Protein AF-A0ABD5WEC2-F1 (afdb_monomer)

pLDDT: mean 74.06, std 13.6, range [42.69, 93.56]

Foldseek 3Di:
DDDDPVDDDDLADPLVPDCADPPDPDHSLVVRLVVLVVQLVNCVVVVVNVSNVSSVVSSVVSVVVVVVVVVCVVVVVVCLVVVVVPDDDDDLVVLVVVLVVLLVVQLVCCQADFFKFADDPPPDGHTQHCYVDRPPDDDDPVVSSVVSSVVSVCLLCVVCPVNIDTPDPVNVVSSVVSNVVSVVSVVVSVVNVVVVVVD

InterPro domains:
  IPR013099 Potassium channel domain [PF07885] (144-196)

Radius of gyration: 26.41 Å; Cα contacts (8 Å, |Δi|>4): 181; chains: 1; bounding box: 59×48×72 Å

Solvent-accessible surface area (backbone atoms only — not comparable to full-atom values): 11350 Å² total; per-residue (Å²): 138,89,82,59,94,83,64,81,75,75,96,68,59,78,34,74,80,42,91,68,51,87,98,50,102,52,53,23,46,54,52,31,30,52,52,26,48,53,52,19,55,54,28,49,75,69,70,36,57,72,62,18,48,54,28,50,52,51,27,52,51,37,50,52,50,44,62,62,71,65,67,48,64,66,57,54,52,50,50,52,54,48,47,68,74,67,59,87,80,92,57,72,66,56,52,57,49,51,50,52,51,51,39,50,53,48,16,51,47,33,36,52,66,17,36,33,30,43,87,50,100,66,98,47,83,50,52,54,33,48,37,99,58,72,67,90,81,79,97,52,76,65,60,52,54,53,50,30,42,50,52,29,50,35,33,31,69,61,64,62,87,68,70,65,41,60,65,39,75,66,32,45,53,50,47,53,54,42,27,54,52,27,52,54,52,50,53,49,47,51,53,53,52,58,63,58,72,77,108

Organism: NCBI:txid3034025

Secondary structure (DSSP, 8-state):
----TT----SS-GGGS-S--TT-SS-HHHHHHHHHHHHHHHHHHTT-HHHHHHHHHHHHHHHHHHHHHS--HHHHHHHHHHHHHH--S--HHHHHHHHHHHHHHHHHHHHHHPPEEE--TTT--EEE---SS----SS-HHHHHHHHHHHHHHHHTT---SSSEESSHHHHHHHHHHHHHHHHHHHHHHHHHHHHTT-

Mean predicted aligned error: 15.58 Å

Structure (mmCIF, N/CA/C/O backbone):
data_AF-A0ABD5WEC2-F1
#
_entry.id   AF-A0ABD5WEC2-F1
#
loop_
_atom_site.group_PDB
_atom_site.id
_atom_site.type_symbol
_atom_site.label_atom_id
_atom_site.label_alt_id
_atom_site.label_comp_id
_atom_site.label_asym_id
_atom_site.label_entity_id
_atom_site.label_seq_id
_atom_site.pdbx_PDB_ins_code
_atom_site.Cartn_x
_atom_site.Cartn_y
_atom_site.Cartn_z
_atom_site.occupancy
_atom_site.B_iso_or_equiv
_atom_site.auth_seq_id
_atom_site.auth_comp_id
_atom_site.auth_asym_id
_atom_site.auth_atom_id
_atom_site.pdbx_PDB_model_num
ATOM 1 N N . MET A 1 1 ? -26.100 10.789 37.364 1.00 57.75 1 MET A N 1
ATOM 2 C CA . MET A 1 1 ? -27.184 10.185 36.563 1.00 57.75 1 MET A CA 1
ATOM 3 C C . MET A 1 1 ? -27.057 8.670 36.675 1.00 57.75 1 MET A C 1
ATOM 5 O O . MET A 1 1 ? -25.963 8.167 36.442 1.00 57.75 1 MET A O 1
ATOM 9 N N . ARG A 1 2 ? -28.095 7.969 37.147 1.00 69.56 2 ARG A N 1
ATOM 10 C CA . ARG A 1 2 ? -28.155 6.494 37.166 1.00 69.56 2 ARG A CA 1
ATOM 11 C C . ARG A 1 2 ? -29.006 6.077 35.967 1.00 69.56 2 ARG A C 1
ATOM 13 O O . ARG A 1 2 ? -30.001 6.742 35.710 1.00 69.56 2 ARG A O 1
ATOM 20 N N . ILE A 1 3 ? -28.563 5.065 35.235 1.00 78.25 3 ILE A N 1
ATOM 21 C CA . ILE A 1 3 ? -29.248 4.504 34.067 1.00 78.25 3 ILE A CA 1
ATOM 22 C C . ILE A 1 3 ? -29.529 3.042 34.378 1.00 78.25 3 ILE A C 1
ATOM 24 O O . ILE A 1 3 ? -28.697 2.377 34.999 1.00 78.25 3 ILE A O 1
ATOM 28 N N . ASP A 1 4 ? -30.704 2.581 33.981 1.00 79.81 4 ASP A N 1
ATOM 29 C CA . ASP A 1 4 ? -31.173 1.208 34.128 1.00 79.81 4 ASP A CA 1
ATOM 30 C C . ASP A 1 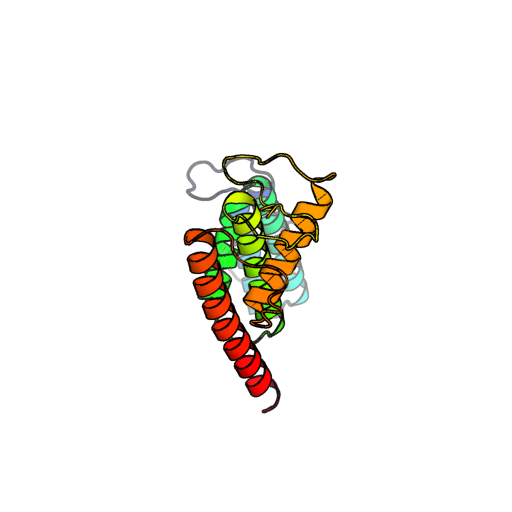4 ? -31.592 0.627 32.765 1.00 79.81 4 ASP A C 1
ATOM 32 O O . ASP A 1 4 ? -31.377 1.230 31.709 1.00 79.81 4 ASP A O 1
ATOM 36 N N . SER A 1 5 ? -32.171 -0.574 32.785 1.00 78.88 5 SER A N 1
ATOM 37 C CA . SER A 1 5 ? -32.739 -1.217 31.598 1.00 78.88 5 SER A CA 1
ATOM 38 C C . SER A 1 5 ? -33.947 -0.483 31.025 1.00 78.88 5 SER A C 1
ATOM 40 O O . SER A 1 5 ? -34.250 -0.668 29.852 1.00 78.88 5 SER A O 1
ATOM 42 N N . ASP A 1 6 ? -34.622 0.351 31.804 1.00 81.75 6 ASP A N 1
ATOM 43 C CA . ASP A 1 6 ? -35.866 1.012 31.407 1.00 81.75 6 ASP A CA 1
ATOM 44 C C . ASP A 1 6 ? -35.586 2.396 30.805 1.00 81.75 6 ASP A C 1
ATOM 46 O O . ASP A 1 6 ? -36.452 3.019 30.198 1.00 81.75 6 ASP A O 1
ATOM 50 N N . THR A 1 7 ? -34.340 2.865 30.912 1.00 82.44 7 THR A N 1
ATOM 51 C CA . THR A 1 7 ? -33.896 4.097 30.274 1.00 82.44 7 THR A CA 1
ATOM 52 C C . THR A 1 7 ? -33.772 3.883 28.768 1.00 82.44 7 THR A C 1
ATOM 54 O O . THR A 1 7 ? -32.890 3.154 28.299 1.00 82.44 7 THR A O 1
ATOM 57 N N . GLU A 1 8 ? -34.643 4.538 28.009 1.00 80.12 8 GLU A N 1
ATOM 58 C CA . GLU A 1 8 ? -34.619 4.543 26.550 1.00 80.12 8 GLU A CA 1
ATOM 59 C C . GLU A 1 8 ? -33.935 5.804 26.018 1.00 80.12 8 GLU A C 1
ATOM 61 O O . GLU A 1 8 ? -34.145 6.916 26.504 1.00 80.12 8 GLU A O 1
ATOM 66 N N . PHE A 1 9 ? -33.106 5.616 24.995 1.00 82.62 9 PHE A N 1
ATOM 67 C CA . PHE A 1 9 ? -32.527 6.699 24.209 1.00 82.62 9 PHE A CA 1
ATOM 68 C C . PHE A 1 9 ? -33.058 6.594 22.782 1.00 82.62 9 PHE A C 1
ATOM 70 O O . PHE A 1 9 ? -33.375 5.498 22.317 1.00 82.62 9 PHE A O 1
ATOM 77 N N . GLY A 1 10 ? -33.147 7.736 22.100 1.00 81.56 10 GLY A N 1
ATOM 78 C CA . GLY A 1 10 ? -33.599 7.802 20.713 1.00 81.56 10 GLY A CA 1
ATOM 79 C C . GLY A 1 10 ? -32.726 6.991 19.752 1.00 81.56 10 GLY A C 1
ATOM 80 O O . GLY A 1 10 ? -31.570 6.662 20.038 1.00 81.56 10 GLY A O 1
ATOM 81 N N . ASP A 1 11 ? -33.295 6.672 18.588 1.00 81.50 11 ASP A N 1
ATOM 82 C CA . ASP A 1 11 ? -32.633 5.835 17.588 1.00 81.50 11 ASP A CA 1
ATOM 83 C C . ASP A 1 11 ? -31.628 6.602 16.706 1.00 81.50 11 ASP A C 1
ATOM 85 O O . ASP A 1 11 ? -30.824 5.989 16.015 1.00 81.50 11 ASP A O 1
ATOM 89 N N . SER A 1 12 ? -31.567 7.923 16.785 1.00 84.44 12 SER A N 1
ATOM 90 C CA . SER A 1 12 ? -30.489 8.716 16.190 1.00 84.44 12 SER A CA 1
ATOM 91 C C . SER A 1 12 ? -30.005 9.760 17.184 1.00 84.44 12 SER A C 1
ATOM 93 O O . SER A 1 12 ? -30.732 10.175 18.095 1.00 84.44 12 SER A O 1
ATOM 95 N N . CYS A 1 13 ? -28.743 10.158 17.050 1.00 87.38 13 CYS A N 1
ATOM 96 C CA . CYS A 1 13 ? -28.243 11.319 17.769 1.00 87.38 13 CYS A CA 1
ATOM 97 C C . CYS A 1 13 ? -28.555 12.587 16.967 1.00 87.38 13 CYS A C 1
ATOM 99 O O . CYS A 1 13 ? -28.512 12.571 15.740 1.00 87.38 13 CYS A O 1
ATOM 101 N N . VAL A 1 14 ? -28.813 13.695 17.665 1.00 87.88 14 VAL A N 1
ATOM 102 C CA . VAL A 1 14 ? -29.177 14.987 17.051 1.00 87.88 14 VAL A CA 1
ATOM 103 C C . VAL A 1 14 ? -28.134 15.452 16.028 1.00 87.88 14 VAL A C 1
ATOM 105 O O . VAL A 1 14 ? -28.477 16.074 15.034 1.00 87.88 14 VAL A O 1
ATOM 108 N N . TYR A 1 15 ? -26.867 15.102 16.244 1.00 87.25 15 TYR A N 1
ATOM 109 C CA . TYR A 1 15 ? -25.755 15.497 15.385 1.00 87.25 15 TYR A CA 1
ATOM 110 C C . TYR A 1 15 ? -25.727 14.799 14.014 1.00 87.25 15 TYR A C 1
ATOM 112 O O . TYR A 1 15 ? -24.964 15.216 13.154 1.00 87.25 15 TYR A O 1
ATOM 120 N N . GLU A 1 16 ? -26.525 13.749 13.784 1.00 84.62 16 GLU A N 1
ATOM 121 C CA . GLU A 1 16 ? -26.583 13.073 12.474 1.00 84.62 16 GLU A CA 1
ATOM 122 C C . GLU A 1 16 ? -27.448 13.791 11.436 1.00 84.62 16 GLU A C 1
ATOM 124 O O . GLU A 1 16 ? -27.287 13.524 10.242 1.00 84.62 16 GLU A O 1
ATOM 129 N N . ASP A 1 17 ? -28.344 14.666 11.898 1.00 85.44 17 ASP A N 1
ATOM 130 C CA . ASP A 1 17 ? -29.293 15.416 11.069 1.00 85.44 17 ASP A CA 1
ATOM 131 C C . ASP A 1 17 ? -28.857 16.876 10.857 1.00 85.44 17 ASP A C 1
ATOM 133 O O . ASP A 1 17 ? -29.544 17.640 10.181 1.00 85.44 17 ASP A O 1
ATOM 137 N N . LEU A 1 18 ? -27.733 17.278 11.458 1.00 85.31 18 LEU A N 1
ATOM 138 C CA . LEU A 1 18 ? -27.188 18.626 11.339 1.00 85.31 18 LEU A CA 1
ATOM 139 C C . LEU A 1 18 ? -26.162 18.685 10.208 1.00 85.31 18 LEU A C 1
ATOM 141 O O . LEU A 1 18 ? -25.241 17.872 10.160 1.00 85.31 18 LEU A O 1
ATOM 145 N N . ASP A 1 19 ? -26.305 19.688 9.342 1.00 80.56 19 ASP A N 1
ATOM 146 C CA . ASP A 1 19 ? -25.334 19.975 8.282 1.00 80.56 19 ASP A CA 1
ATOM 147 C C . ASP A 1 19 ? -24.091 20.702 8.832 1.00 80.56 19 ASP A C 1
ATOM 149 O O . ASP A 1 19 ? -22.981 20.489 8.349 1.00 80.56 19 ASP A O 1
ATOM 153 N N . GLU A 1 20 ? -24.258 21.528 9.871 1.00 82.44 20 GLU A N 1
ATOM 154 C CA . GLU A 1 20 ? -23.187 22.302 10.510 1.00 82.44 20 GLU A CA 1
ATOM 155 C C . GLU A 1 20 ? -23.465 22.473 12.015 1.00 82.44 20 GLU A C 1
ATOM 157 O O . GLU A 1 20 ? -24.619 22.445 12.455 1.00 82.44 20 GLU A O 1
ATOM 162 N N . LEU A 1 21 ? -22.404 22.613 12.816 1.00 83.62 21 LEU A N 1
ATOM 163 C CA . LEU A 1 21 ? -22.497 22.912 14.245 1.00 83.62 21 LEU A CA 1
ATOM 164 C C . LEU A 1 21 ? -22.039 24.346 14.504 1.00 83.62 21 LEU A C 1
ATOM 166 O O . LEU A 1 21 ? -20.864 24.661 14.335 1.00 83.62 21 LEU A O 1
ATOM 170 N N . ASP A 1 22 ? -22.957 25.192 14.971 1.00 82.06 22 ASP A N 1
ATOM 171 C CA . ASP A 1 22 ? -22.609 26.524 15.465 1.00 82.06 22 ASP A CA 1
ATOM 172 C C . ASP A 1 22 ? -21.789 26.402 16.757 1.00 82.06 22 ASP A C 1
ATOM 174 O O . ASP A 1 22 ? -22.199 25.711 17.693 1.00 82.06 22 ASP A O 1
ATOM 178 N N . ASP A 1 23 ? -20.668 27.126 16.834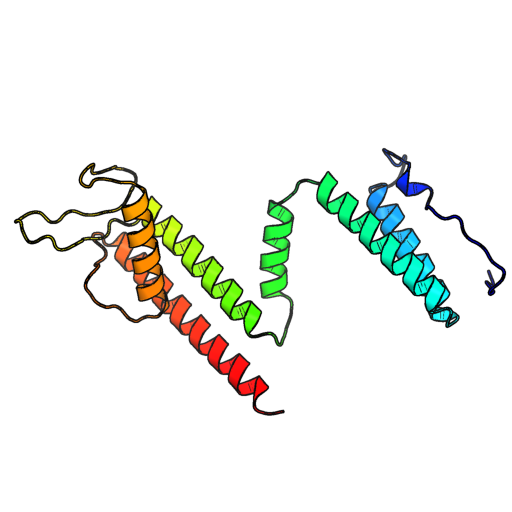 1.00 78.94 23 ASP A N 1
ATOM 179 C CA . ASP A 1 23 ? -19.835 27.285 18.041 1.00 78.94 23 ASP A CA 1
ATOM 180 C C . ASP A 1 23 ? -19.027 26.035 18.478 1.00 78.94 23 ASP A C 1
ATOM 182 O O . ASP A 1 23 ? -18.562 25.954 19.618 1.00 78.94 23 ASP A O 1
ATOM 186 N N . TRP A 1 24 ? -18.842 25.046 17.592 1.00 76.75 24 TRP A N 1
ATOM 187 C CA . TRP A 1 24 ? -18.058 23.829 17.863 1.00 76.75 24 TRP A CA 1
ATOM 188 C C . TRP A 1 24 ? -16.879 23.677 16.893 1.00 76.75 24 TRP A C 1
ATOM 190 O O . TRP A 1 24 ? -17.038 23.811 15.687 1.00 76.75 24 TRP A O 1
ATOM 200 N N . ASP A 1 25 ? -15.713 23.274 17.411 1.00 80.62 25 ASP A N 1
ATOM 201 C CA . ASP A 1 25 ? -14.524 22.940 16.601 1.00 80.62 25 ASP A CA 1
ATOM 202 C C . ASP A 1 25 ? -14.624 21.566 15.893 1.00 80.62 25 ASP A C 1
ATOM 204 O O . ASP A 1 25 ? -13.656 21.107 15.288 1.00 80.62 25 ASP A O 1
ATOM 208 N N . ALA A 1 26 ? -15.757 20.866 16.013 1.00 81.69 26 ALA A N 1
ATOM 209 C CA . ALA A 1 26 ? -15.951 19.503 15.521 1.00 81.69 26 ALA A CA 1
ATOM 210 C C . ALA A 1 26 ? -17.036 19.446 14.444 1.00 81.69 26 ALA A C 1
ATOM 212 O O . ALA A 1 26 ? -18.018 20.184 14.491 1.00 81.69 26 ALA A O 1
ATOM 213 N N . THR A 1 27 ? -16.899 18.507 13.512 1.00 85.62 27 THR A N 1
ATOM 214 C CA . THR A 1 27 ? -17.944 18.240 12.515 1.00 85.62 27 THR A CA 1
ATOM 215 C C . THR A 1 27 ? -19.172 17.572 13.160 1.00 85.62 27 THR A C 1
ATOM 217 O O . THR A 1 27 ? -19.026 16.844 14.154 1.00 85.62 27 THR A O 1
ATOM 220 N N . PRO A 1 28 ? -20.388 17.738 12.595 1.00 87.81 28 PRO A N 1
ATOM 221 C CA . PRO A 1 28 ? -21.580 17.016 13.055 1.00 87.81 28 PRO A CA 1
ATOM 222 C C . PRO A 1 28 ? -21.341 15.502 13.165 1.00 87.81 28 PRO A C 1
ATOM 224 O O . PRO A 1 28 ? -21.696 14.856 14.155 1.00 87.81 28 PRO A O 1
ATOM 227 N N . THR A 1 29 ? -20.622 14.938 12.195 1.00 85.81 29 THR A N 1
ATOM 228 C CA . THR A 1 29 ? -20.274 13.518 12.144 1.00 85.81 29 THR A CA 1
ATOM 229 C C . THR A 1 29 ? -19.308 13.102 13.261 1.00 85.81 29 THR A C 1
ATOM 231 O O . THR A 1 29 ? -19.477 12.032 13.852 1.00 85.81 29 THR A O 1
ATOM 234 N N . GLU A 1 30 ? -18.325 13.932 13.618 1.00 87.12 30 GLU A N 1
ATOM 235 C CA . GLU A 1 30 ? -17.438 13.684 14.765 1.00 87.12 30 GLU A CA 1
ATOM 236 C C . GLU A 1 30 ? -18.182 13.757 16.103 1.00 87.12 30 GLU A C 1
ATOM 238 O O . GLU A 1 30 ? -17.987 12.893 16.968 1.00 87.12 30 GLU A O 1
ATOM 243 N N . ALA A 1 31 ? -19.076 14.736 16.266 1.00 89.94 31 ALA A N 1
ATOM 244 C CA . ALA A 1 31 ? -19.923 14.860 17.451 1.00 89.94 31 ALA A CA 1
ATOM 245 C C . ALA A 1 31 ? -20.857 13.643 17.610 1.00 89.94 31 ALA A C 1
ATOM 247 O O . ALA A 1 31 ? -21.012 13.107 18.717 1.00 89.94 31 ALA A O 1
ATOM 248 N N . ALA A 1 32 ? -21.404 13.128 16.503 1.00 90.75 32 ALA A N 1
ATOM 249 C CA . ALA A 1 32 ? -22.174 11.886 16.482 1.00 90.75 32 ALA A CA 1
ATOM 250 C C . ALA A 1 32 ? -21.334 10.679 16.933 1.00 90.75 32 ALA A C 1
ATOM 252 O O . ALA A 1 32 ? -21.732 9.928 17.831 1.00 90.75 32 ALA A O 1
ATOM 253 N N . VAL A 1 33 ? -20.122 10.522 16.385 1.00 90.81 33 VAL A N 1
ATOM 254 C CA . VAL A 1 33 ? -19.190 9.445 16.767 1.00 90.81 33 VAL A CA 1
ATOM 255 C C . VAL A 1 33 ? -18.830 9.511 18.253 1.00 90.81 33 VAL A C 1
ATOM 257 O O . VAL A 1 33 ? -18.777 8.470 18.923 1.00 90.81 33 VAL A O 1
ATOM 260 N N . TRP A 1 34 ? -18.583 10.710 18.787 1.00 91.69 34 TRP A N 1
ATOM 261 C CA . TRP A 1 34 ? -18.303 10.910 20.209 1.00 91.69 34 TRP A CA 1
ATOM 262 C C . TRP A 1 34 ? -19.498 10.501 21.077 1.00 91.69 34 TRP A C 1
ATOM 264 O O . TRP A 1 34 ? -19.335 9.764 22.054 1.00 91.69 34 TRP A O 1
ATOM 274 N N . THR A 1 35 ? -20.706 10.891 20.672 1.00 92.12 35 THR A N 1
ATOM 275 C CA . THR A 1 35 ? -21.951 10.570 21.378 1.00 92.12 35 THR A CA 1
ATOM 276 C C . THR A 1 35 ? -22.197 9.064 21.426 1.00 92.12 35 THR A C 1
ATOM 278 O O . THR A 1 35 ? -22.412 8.505 22.504 1.00 92.12 35 THR A O 1
ATOM 281 N N . TYR A 1 36 ? -22.076 8.366 20.294 1.00 93.00 36 TYR A N 1
ATOM 282 C CA . TYR A 1 36 ? -22.251 6.913 20.252 1.00 93.00 36 TYR A CA 1
ATOM 283 C C . TYR A 1 36 ? -21.184 6.155 21.032 1.00 93.00 36 TYR A C 1
ATOM 285 O O . TYR A 1 36 ? -21.499 5.170 21.700 1.00 93.00 36 TYR A O 1
ATOM 293 N N . ARG A 1 37 ? -19.932 6.627 21.018 1.00 92.44 37 ARG A N 1
ATOM 294 C CA . ARG A 1 37 ? -18.877 6.078 21.880 1.00 92.44 37 ARG A CA 1
ATOM 295 C C . ARG A 1 37 ? -19.250 6.221 23.352 1.00 92.44 37 ARG A C 1
ATOM 297 O O . ARG A 1 37 ? -19.132 5.261 24.105 1.00 92.44 37 ARG A O 1
ATOM 304 N N . ARG A 1 38 ? -19.755 7.389 23.751 1.00 93.56 38 ARG A N 1
ATOM 305 C CA . ARG A 1 38 ? -20.146 7.636 25.138 1.00 93.56 38 ARG A CA 1
ATOM 306 C C . ARG A 1 38 ? -21.327 6.769 25.572 1.00 93.56 38 ARG A C 1
ATOM 308 O O . ARG A 1 38 ? -21.315 6.260 26.691 1.00 93.56 38 ARG A O 1
ATOM 315 N N . LEU A 1 39 ? -22.314 6.577 24.695 1.00 91.81 39 LEU A N 1
ATOM 316 C CA . LEU A 1 39 ? -23.442 5.674 24.931 1.00 91.81 39 LEU A CA 1
ATOM 317 C C . LEU A 1 39 ? -22.979 4.218 25.031 1.00 91.81 39 LEU A C 1
ATOM 319 O O . LEU A 1 39 ? -23.406 3.520 25.949 1.00 91.81 39 LEU A O 1
ATOM 323 N N . GLN A 1 40 ? -22.076 3.777 24.153 1.00 93.19 40 GLN A N 1
ATOM 324 C CA . GLN A 1 40 ? -21.469 2.446 24.212 1.00 93.19 40 GLN A CA 1
ATOM 325 C C . GLN A 1 40 ? -20.786 2.214 25.572 1.00 93.19 40 GLN A C 1
ATOM 327 O O . GLN A 1 40 ? -21.171 1.287 26.284 1.00 93.19 40 GLN A O 1
ATOM 332 N N . ASP A 1 41 ? -19.848 3.086 25.961 1.00 91.81 41 ASP A N 1
ATOM 333 C CA . ASP A 1 41 ? -19.083 2.968 27.214 1.00 91.81 41 ASP A CA 1
ATOM 334 C C . ASP A 1 41 ? -19.999 2.923 28.442 1.00 91.81 41 ASP A C 1
ATOM 336 O O . ASP A 1 41 ? -19.745 2.215 29.419 1.00 91.81 41 ASP A O 1
ATOM 340 N N . LEU A 1 42 ? -21.085 3.699 28.406 1.00 91.94 42 LEU A N 1
ATOM 341 C CA . LEU A 1 42 ? -22.043 3.749 29.497 1.00 91.94 42 LEU A CA 1
ATOM 342 C C . LEU A 1 42 ? -22.789 2.421 29.640 1.00 91.94 42 LEU A C 1
ATOM 344 O O . LEU A 1 42 ? -22.891 1.910 30.751 1.00 91.94 42 LEU A O 1
ATOM 348 N N . HIS A 1 43 ? -23.269 1.839 28.541 1.00 90.12 43 HIS A N 1
ATOM 349 C CA . HIS A 1 43 ? -23.964 0.549 28.568 1.00 90.12 43 HIS A CA 1
ATOM 350 C C . HIS A 1 43 ? -23.022 -0.604 28.926 1.00 90.12 43 HIS A C 1
ATOM 352 O O . HIS A 1 43 ? -23.410 -1.515 29.658 1.00 90.12 43 HIS A O 1
ATOM 358 N N . GLU A 1 44 ? -21.770 -0.536 28.480 1.00 90.19 44 GLU A N 1
ATOM 359 C CA . GLU A 1 44 ? -20.727 -1.502 28.820 1.00 90.19 44 GLU A CA 1
ATOM 360 C C . GLU A 1 44 ? -20.421 -1.490 30.326 1.00 90.19 44 GLU A C 1
ATOM 362 O O . GLU A 1 44 ? -20.366 -2.545 30.958 1.00 90.19 44 GLU A O 1
ATOM 367 N N . LYS A 1 45 ? -20.371 -0.301 30.944 1.00 91.38 45 LYS A N 1
ATOM 368 C CA . LYS A 1 45 ? -20.182 -0.139 32.395 1.00 91.38 45 LYS A CA 1
ATOM 369 C C . LYS A 1 45 ? -21.293 -0.776 33.244 1.00 91.38 45 LYS A C 1
ATOM 371 O O . LYS A 1 45 ? -21.036 -1.138 34.391 1.00 91.38 45 LYS A O 1
ATOM 376 N N . TYR A 1 46 ? -22.503 -0.915 32.704 1.00 88.69 46 TYR A N 1
ATOM 377 C CA . TYR A 1 46 ? -23.642 -1.555 33.377 1.00 88.69 46 TYR A CA 1
ATOM 378 C C . TYR A 1 46 ? -23.928 -2.977 32.867 1.00 88.69 46 TYR A C 1
ATOM 380 O O . TYR A 1 46 ? -24.993 -3.519 33.150 1.00 88.69 46 TYR A O 1
ATOM 388 N N . ALA A 1 47 ? -22.990 -3.592 32.136 1.00 87.50 47 ALA A N 1
ATOM 389 C CA . ALA A 1 47 ? -23.113 -4.944 31.581 1.00 87.50 47 ALA A CA 1
ATOM 390 C C . ALA A 1 47 ? -24.321 -5.148 30.635 1.00 87.50 47 ALA A C 1
ATOM 392 O O . ALA A 1 47 ? -24.816 -6.261 30.467 1.00 87.50 47 ALA A O 1
ATOM 393 N N . LEU A 1 48 ? -24.781 -4.084 29.968 1.00 88.50 48 LEU A N 1
ATOM 394 C CA . LEU A 1 48 ? -25.867 -4.124 28.983 1.00 88.50 48 LEU A CA 1
ATOM 395 C C . LEU A 1 48 ? -25.310 -4.383 27.571 1.00 88.50 48 LEU A C 1
ATOM 397 O O . LEU A 1 48 ? -25.344 -3.510 26.700 1.00 88.50 48 LEU A O 1
ATOM 401 N N . THR A 1 49 ? -24.783 -5.589 27.338 1.00 88.38 49 THR A N 1
ATOM 402 C CA . THR A 1 49 ? -24.008 -5.945 26.130 1.00 88.38 49 THR A CA 1
ATOM 403 C C . THR A 1 49 ? -24.764 -5.729 24.816 1.00 88.38 49 THR A C 1
ATOM 405 O O . THR A 1 49 ? -24.190 -5.227 23.852 1.00 88.38 49 THR A O 1
ATOM 408 N N . GLU A 1 50 ? -26.055 -6.062 24.766 1.00 88.88 50 GLU A N 1
ATOM 409 C CA . GLU A 1 50 ? -26.862 -5.937 23.544 1.00 88.88 50 GLU A CA 1
ATOM 410 C C . GLU A 1 50 ? -27.026 -4.467 23.119 1.00 88.88 50 GLU A C 1
ATOM 412 O O . GLU A 1 50 ? -26.833 -4.116 21.955 1.00 88.88 50 GLU A O 1
ATOM 417 N N . ARG A 1 51 ? -27.278 -3.577 24.088 1.00 87.94 51 ARG A N 1
ATOM 418 C CA . ARG A 1 51 ? -27.373 -2.131 23.841 1.00 87.94 51 ARG A CA 1
ATOM 419 C C . ARG A 1 51 ? -26.018 -1.519 23.505 1.00 87.94 51 ARG A C 1
ATOM 421 O O . ARG A 1 51 ? -25.933 -0.686 22.608 1.00 87.94 51 ARG A O 1
ATOM 428 N N . ALA A 1 52 ? -24.950 -1.960 24.171 1.00 88.94 52 ALA A N 1
ATOM 429 C CA . ALA A 1 52 ? -23.595 -1.541 23.822 1.00 88.94 52 ALA A CA 1
ATOM 430 C C . ALA A 1 52 ? -23.255 -1.911 22.365 1.00 88.94 52 ALA A C 1
ATOM 432 O O . ALA A 1 52 ? -22.697 -1.088 21.638 1.00 88.94 52 ALA A O 1
ATOM 433 N N . ARG A 1 53 ? -23.665 -3.102 21.900 1.00 91.56 53 ARG A N 1
ATOM 434 C CA . ARG A 1 53 ? -23.500 -3.520 20.499 1.00 91.56 53 ARG A CA 1
ATOM 435 C C . ARG A 1 53 ? -24.257 -2.610 19.532 1.00 91.56 53 ARG A C 1
ATOM 437 O O . ARG A 1 53 ? -23.681 -2.223 18.519 1.00 91.56 53 ARG A O 1
ATOM 444 N N . HIS A 1 54 ? -25.498 -2.234 19.844 1.00 91.38 54 HIS A N 1
ATOM 445 C CA . HIS A 1 54 ? -26.288 -1.307 19.017 1.00 91.38 54 HIS A CA 1
ATOM 446 C C . HIS A 1 54 ? -25.551 0.016 18.776 1.00 91.38 54 HIS A C 1
ATOM 448 O O . HIS A 1 54 ? -25.338 0.423 17.635 1.00 91.38 54 HIS A O 1
ATOM 454 N N . TYR A 1 55 ? -25.057 0.648 19.844 1.00 91.25 55 TYR A N 1
ATOM 455 C CA . TYR A 1 55 ? -24.303 1.901 19.722 1.00 91.25 55 TYR A CA 1
ATOM 456 C C . TYR A 1 55 ? -22.928 1.722 19.082 1.00 91.25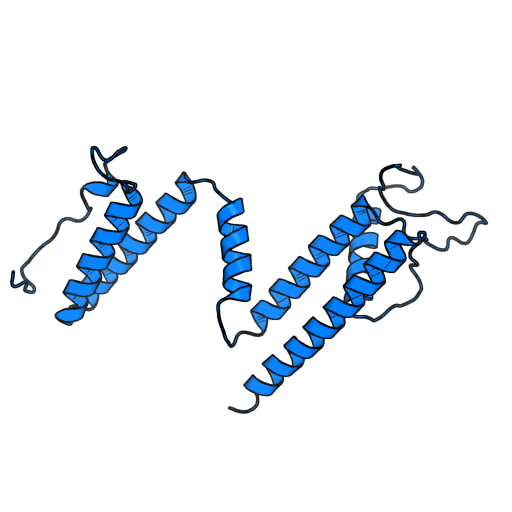 55 TYR A C 1
ATOM 458 O O . TYR A 1 55 ? -22.433 2.638 18.425 1.00 91.25 55 TYR A O 1
ATOM 466 N N . HIS A 1 56 ? -22.322 0.541 19.208 1.00 90.19 56 HIS A N 1
ATOM 467 C CA . HIS A 1 56 ? -21.107 0.218 18.469 1.00 90.19 56 HIS A CA 1
ATOM 468 C C . HIS A 1 56 ? -21.343 0.224 16.952 1.00 90.19 56 HIS A C 1
ATOM 470 O O . HIS A 1 56 ? -20.520 0.771 16.215 1.00 90.19 56 HIS A O 1
ATOM 476 N N . VAL A 1 57 ? -22.457 -0.355 16.489 1.00 91.56 57 VAL A N 1
ATOM 477 C CA . VAL A 1 57 ? -22.831 -0.366 15.065 1.00 91.56 57 VAL A CA 1
ATOM 478 C C . VAL A 1 57 ? -23.071 1.057 14.569 1.00 91.56 57 VAL A C 1
ATOM 480 O O . VAL A 1 57 ? -22.425 1.467 13.606 1.00 91.56 57 VAL A O 1
ATOM 483 N N . LYS A 1 58 ? -23.876 1.853 15.281 1.00 89.62 58 LYS A N 1
ATOM 484 C CA . LYS A 1 58 ? -24.136 3.252 14.901 1.00 89.62 58 LYS A CA 1
ATOM 485 C C . LYS A 1 58 ? -22.873 4.098 14.837 1.00 89.62 58 LYS A C 1
ATOM 487 O O . LYS A 1 58 ? -22.638 4.782 13.850 1.00 89.62 58 LYS A O 1
ATOM 492 N N . LYS A 1 59 ? -21.973 3.953 15.818 1.00 91.25 59 LYS A N 1
ATOM 493 C CA . LYS A 1 59 ? -20.654 4.603 15.784 1.00 91.25 59 LYS A CA 1
ATOM 494 C C . LYS A 1 59 ? -19.894 4.292 14.490 1.00 91.25 59 LYS A C 1
ATOM 496 O O . LYS A 1 59 ? -19.256 5.174 13.921 1.00 91.25 59 LYS A O 1
ATOM 501 N N . LYS A 1 60 ? -19.920 3.031 14.042 1.00 86.56 60 LYS A N 1
ATOM 502 C CA . LYS A 1 60 ? -19.251 2.601 12.804 1.00 86.56 60 LYS A CA 1
ATOM 503 C C . LYS A 1 60 ? -19.930 3.163 11.558 1.00 86.56 60 LYS A C 1
ATOM 505 O O . LYS A 1 60 ? -19.229 3.497 10.604 1.00 86.56 60 LYS A O 1
ATOM 510 N N . GLU A 1 61 ? -21.251 3.289 11.564 1.00 88.50 61 GLU A N 1
ATOM 511 C CA . GLU A 1 61 ? -22.013 3.889 10.468 1.00 88.50 61 GLU A CA 1
ATOM 512 C C . GLU A 1 61 ? -21.725 5.386 10.325 1.00 88.50 61 GLU A C 1
ATOM 514 O O . GLU A 1 61 ? -21.364 5.814 9.226 1.00 88.50 61 GLU A O 1
ATOM 519 N N . SER A 1 62 ? -21.755 6.161 11.417 1.00 83.94 62 SER A N 1
ATOM 520 C CA . SER A 1 62 ? -21.410 7.592 11.378 1.00 83.94 62 SER A CA 1
ATOM 521 C C . SER A 1 62 ? -19.956 7.796 10.931 1.00 83.94 62 SER A C 1
ATOM 523 O O . SER A 1 62 ? -19.675 8.641 10.084 1.00 83.94 62 SER A O 1
ATOM 525 N N . GLN A 1 63 ? -19.025 6.948 11.388 1.00 83.44 63 GLN A N 1
ATOM 526 C CA . GLN A 1 63 ? -17.626 7.001 10.947 1.00 83.44 63 GLN A CA 1
ATOM 527 C C . GLN A 1 63 ? -17.461 6.684 9.448 1.00 83.44 63 GLN A C 1
ATOM 529 O O . GLN A 1 63 ? -16.634 7.284 8.764 1.00 83.44 63 GLN A O 1
ATOM 534 N N . LYS A 1 64 ? -18.262 5.760 8.904 1.00 79.69 64 LYS A N 1
ATOM 535 C CA . LYS A 1 64 ? -18.262 5.454 7.466 1.00 79.69 64 LYS A CA 1
ATOM 536 C C . LYS A 1 64 ? -18.824 6.611 6.630 1.00 79.69 64 LYS A C 1
ATOM 538 O O . LYS A 1 64 ? -18.342 6.813 5.516 1.00 79.69 64 LYS A O 1
ATOM 543 N N . ARG A 1 65 ? -19.822 7.347 7.141 1.00 76.62 65 ARG A N 1
ATOM 544 C CA . ARG A 1 65 ? -20.368 8.555 6.491 1.00 76.62 65 ARG A CA 1
ATOM 545 C C . ARG A 1 65 ? -19.323 9.668 6.439 1.00 76.62 65 ARG A C 1
ATOM 547 O O . ARG A 1 65 ? -19.027 10.126 5.341 1.00 76.62 65 ARG A O 1
ATOM 554 N N . HIS A 1 66 ? -18.661 9.952 7.562 1.00 76.06 66 HIS A N 1
ATOM 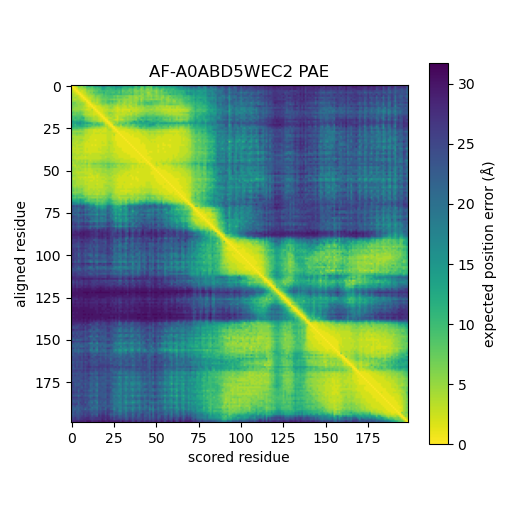555 C CA . HIS A 1 66 ? -17.571 10.932 7.636 1.00 76.06 66 HIS A CA 1
ATOM 556 C C . HIS A 1 66 ? -16.466 10.650 6.604 1.00 76.06 66 HIS A C 1
ATOM 558 O O . HIS A 1 66 ? -16.136 11.500 5.782 1.00 76.06 66 HIS A O 1
ATOM 564 N N . ASN A 1 67 ? -15.979 9.404 6.539 1.00 70.31 67 ASN A N 1
ATOM 565 C CA . ASN A 1 67 ? -14.954 9.012 5.563 1.00 70.31 67 ASN A CA 1
ATOM 566 C C . ASN A 1 67 ? -15.399 9.164 4.096 1.00 70.31 67 ASN A C 1
ATOM 568 O O . ASN A 1 67 ? -14.553 9.270 3.207 1.00 70.31 67 ASN A O 1
ATOM 572 N N . ARG A 1 68 ? -16.706 9.103 3.814 1.00 70.19 68 ARG A N 1
ATOM 573 C CA . ARG A 1 68 ? -17.250 9.282 2.461 1.00 70.19 68 ARG A CA 1
ATOM 574 C C . ARG A 1 68 ? -17.413 10.763 2.113 1.00 70.19 68 ARG A C 1
ATOM 576 O O . ARG A 1 68 ? -17.216 11.116 0.954 1.00 70.19 68 ARG A O 1
ATOM 583 N N . GLU A 1 69 ? -17.765 11.584 3.097 1.00 69.75 69 GLU A N 1
ATOM 584 C CA . GLU A 1 6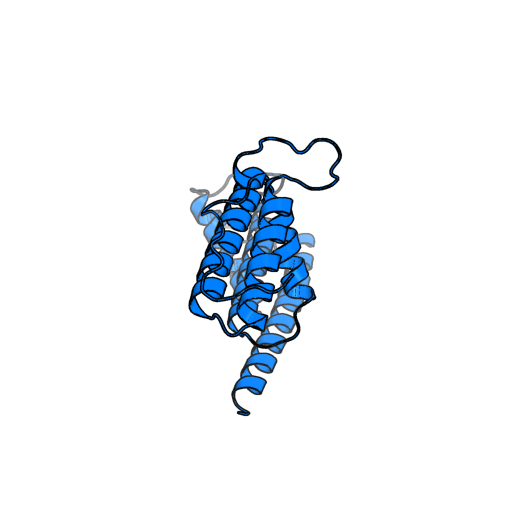9 ? -17.972 13.032 2.975 1.00 69.75 69 GLU A CA 1
ATOM 585 C C . GLU A 1 69 ? -16.649 13.790 2.842 1.00 69.75 69 GLU A C 1
ATOM 587 O O . GLU A 1 69 ? -16.541 14.672 1.996 1.00 69.75 69 GLU A O 1
ATOM 592 N N . GLU A 1 70 ? -15.605 13.391 3.575 1.00 67.06 70 GLU A N 1
ATOM 593 C CA . GLU A 1 70 ? -14.302 14.058 3.478 1.00 67.06 70 GLU A CA 1
ATOM 594 C C . GLU A 1 70 ? -13.573 13.804 2.150 1.00 67.06 70 GLU A C 1
ATOM 596 O O . GLU A 1 70 ? -12.647 14.538 1.811 1.00 67.06 70 GLU A O 1
ATOM 601 N N . GLY A 1 71 ? -13.946 12.768 1.383 1.00 58.25 71 GLY A N 1
ATOM 602 C CA . GLY A 1 71 ? -13.389 12.498 0.046 1.00 58.25 71 GLY A CA 1
ATOM 603 C C . GLY A 1 71 ? -11.858 12.349 -0.012 1.00 58.25 71 GLY A C 1
ATOM 604 O O . GLY A 1 71 ? -11.269 12.335 -1.095 1.00 58.25 71 GLY A O 1
ATOM 605 N N . ASN A 1 72 ? -11.189 12.242 1.137 1.00 58.62 72 ASN A N 1
ATOM 606 C CA . ASN A 1 72 ? -9.763 12.508 1.259 1.00 58.62 72 ASN A CA 1
ATOM 607 C C . ASN A 1 72 ? -8.950 11.208 1.177 1.00 58.62 72 ASN A C 1
ATOM 609 O O . ASN A 1 72 ? -8.340 10.745 2.142 1.00 58.62 72 ASN A O 1
ATOM 613 N N . TYR A 1 73 ? -8.935 10.599 -0.012 1.00 60.44 73 TYR A N 1
ATOM 614 C CA . TYR A 1 73 ? -8.162 9.381 -0.308 1.00 60.44 73 TYR A CA 1
ATOM 615 C C . TYR A 1 73 ? -6.679 9.497 0.093 1.00 60.44 73 TYR A C 1
ATOM 617 O O . TYR A 1 73 ? -6.060 8.509 0.490 1.00 60.44 73 TYR A O 1
ATOM 625 N N . LEU A 1 74 ? -6.121 10.711 0.034 1.00 50.22 74 LEU A N 1
ATOM 626 C CA . LEU A 1 74 ? -4.748 11.018 0.439 1.00 50.22 74 LEU A CA 1
ATOM 627 C C . LEU A 1 74 ? -4.516 10.823 1.941 1.00 50.22 74 LEU A C 1
ATOM 629 O O . LEU A 1 74 ? -3.496 10.257 2.327 1.00 50.22 74 LEU A O 1
ATOM 633 N N . GLN A 1 75 ? -5.464 11.222 2.790 1.00 58.12 75 GLN A N 1
ATOM 634 C CA . GLN A 1 75 ? -5.361 11.001 4.234 1.00 58.12 75 GLN A CA 1
ATOM 635 C C . GLN A 1 75 ? -5.486 9.518 4.582 1.00 58.12 75 GLN A C 1
ATOM 637 O O . GLN A 1 75 ? -4.717 9.023 5.400 1.00 58.12 75 GLN A O 1
ATOM 642 N N . TYR A 1 76 ? -6.357 8.767 3.901 1.00 55.75 76 TYR A N 1
ATOM 643 C CA . TYR A 1 76 ? -6.409 7.310 4.056 1.00 55.75 76 TYR A CA 1
ATOM 644 C C . TYR A 1 76 ? -5.079 6.643 3.676 1.00 55.75 76 TYR A C 1
ATOM 646 O O . TYR A 1 76 ? -4.601 5.769 4.397 1.00 55.75 76 TYR A O 1
ATOM 654 N N . ALA A 1 77 ? -4.439 7.088 2.589 1.00 56.12 77 ALA A N 1
ATOM 655 C CA . ALA A 1 77 ? -3.117 6.606 2.196 1.00 56.12 77 ALA A CA 1
ATOM 656 C C . ALA A 1 77 ? -2.047 6.940 3.252 1.00 56.12 77 ALA A C 1
ATOM 658 O O . ALA A 1 77 ? -1.260 6.072 3.620 1.00 56.12 77 ALA A O 1
ATOM 659 N N . ILE A 1 78 ? -2.054 8.157 3.803 1.00 58.09 78 ILE A N 1
ATOM 660 C CA . ILE A 1 78 ? -1.127 8.572 4.866 1.00 58.09 78 ILE A CA 1
ATOM 661 C C . ILE A 1 78 ? -1.385 7.798 6.164 1.00 58.09 78 ILE A C 1
ATOM 663 O O . ILE A 1 78 ? -0.431 7.369 6.804 1.00 58.09 78 ILE A O 1
ATOM 667 N N . HIS A 1 79 ? -2.637 7.539 6.544 1.00 56.47 79 HIS A N 1
ATOM 668 C CA . HIS A 1 79 ? -2.971 6.695 7.695 1.00 56.47 79 HIS A CA 1
ATOM 669 C C . HIS A 1 79 ? -2.628 5.223 7.466 1.00 56.47 79 HIS A C 1
ATOM 671 O O . HIS A 1 79 ? -2.219 4.548 8.407 1.00 56.47 79 HIS A O 1
ATOM 677 N N . ALA A 1 80 ? -2.725 4.720 6.235 1.00 58.06 80 ALA A N 1
ATOM 678 C CA . ALA A 1 80 ? -2.254 3.384 5.891 1.00 58.06 80 ALA A CA 1
ATOM 679 C C . ALA A 1 80 ? -0.726 3.287 6.036 1.00 58.06 80 ALA A C 1
ATOM 681 O O . ALA A 1 80 ? -0.225 2.343 6.647 1.00 58.06 80 ALA A O 1
ATOM 682 N N . VAL A 1 81 ? 0.007 4.294 5.554 1.00 53.62 81 VAL A N 1
ATOM 683 C CA . VAL A 1 81 ? 1.470 4.400 5.679 1.00 53.62 81 VAL A CA 1
ATOM 684 C C . VAL A 1 81 ? 1.900 4.582 7.141 1.00 53.62 81 VAL A C 1
ATOM 686 O O . VAL A 1 81 ? 2.768 3.856 7.625 1.00 53.62 81 VAL A O 1
ATOM 689 N N . ASN A 1 82 ? 1.252 5.475 7.889 1.00 54.34 82 ASN A N 1
ATOM 690 C CA . ASN A 1 82 ? 1.531 5.707 9.308 1.00 54.34 82 ASN A CA 1
ATOM 691 C C . ASN A 1 82 ? 1.113 4.520 10.176 1.00 54.34 82 ASN A C 1
ATOM 693 O O . ASN A 1 82 ? 1.813 4.182 11.122 1.00 54.34 82 ASN A O 1
ATOM 697 N N . GLY A 1 83 ? 0.028 3.827 9.835 1.00 56.56 83 GLY A N 1
ATOM 698 C CA . GLY A 1 83 ? -0.361 2.584 10.489 1.00 56.56 83 GLY A CA 1
ATOM 699 C C . GLY A 1 83 ? 0.668 1.479 10.261 1.00 56.56 83 GLY A C 1
ATOM 700 O O . GLY A 1 83 ? 0.894 0.672 11.161 1.00 56.56 83 GLY A O 1
ATOM 701 N N . VAL A 1 84 ? 1.291 1.421 9.074 1.00 53.56 84 VAL A N 1
ATOM 702 C CA . VAL A 1 84 ? 2.393 0.484 8.770 1.00 53.56 84 VAL A CA 1
ATOM 703 C C . VAL A 1 84 ? 3.628 0.803 9.614 1.00 53.56 84 VAL A C 1
ATOM 705 O O . VAL A 1 84 ? 4.312 -0.122 10.041 1.00 53.56 84 VAL A O 1
ATOM 708 N N . ALA A 1 85 ? 3.878 2.080 9.905 1.00 48.47 85 ALA A N 1
ATOM 709 C CA . ALA A 1 85 ? 4.990 2.515 10.746 1.00 48.47 85 ALA A CA 1
ATOM 710 C C . ALA A 1 85 ? 4.715 2.407 12.263 1.00 48.47 85 ALA A C 1
ATOM 712 O O . ALA A 1 85 ? 5.647 2.214 13.039 1.00 48.47 85 ALA A O 1
ATOM 713 N N . SER A 1 86 ? 3.456 2.541 12.696 1.00 44.41 86 SER A N 1
ATOM 714 C CA . SER A 1 86 ? 3.097 2.756 14.106 1.00 44.41 86 SER A CA 1
ATOM 715 C C . SER A 1 86 ? 2.615 1.511 14.855 1.00 44.41 86 SER A C 1
ATOM 717 O O . SER A 1 86 ? 2.711 1.493 16.082 1.00 44.41 86 SER A O 1
ATOM 719 N N . GLU A 1 87 ? 2.091 0.477 14.193 1.00 43.31 87 GLU A N 1
ATOM 720 C CA . GLU A 1 87 ? 1.589 -0.708 14.903 1.00 43.31 87 GLU A CA 1
ATOM 721 C C . GLU A 1 87 ? 2.609 -1.844 14.902 1.00 43.31 87 GLU A C 1
ATOM 723 O O . GLU A 1 87 ? 2.816 -2.557 13.918 1.00 43.31 87 GLU A O 1
ATOM 728 N N . HIS A 1 88 ? 3.233 -2.009 16.066 1.00 48.59 88 HIS A N 1
ATOM 729 C CA . HIS A 1 88 ? 3.969 -3.203 16.435 1.00 48.59 88 HIS A CA 1
ATOM 730 C C . HIS A 1 88 ? 3.061 -4.443 16.335 1.00 48.59 88 HIS A C 1
ATOM 732 O O . HIS A 1 88 ? 2.149 -4.603 17.138 1.00 48.59 88 HIS A O 1
ATOM 738 N N . GLY A 1 89 ? 3.400 -5.360 15.423 1.00 50.16 89 GLY A N 1
ATOM 739 C CA . GLY A 1 89 ? 3.207 -6.798 15.633 1.00 50.16 89 GLY A CA 1
ATOM 740 C C . GLY A 1 89 ? 2.101 -7.505 14.835 1.00 50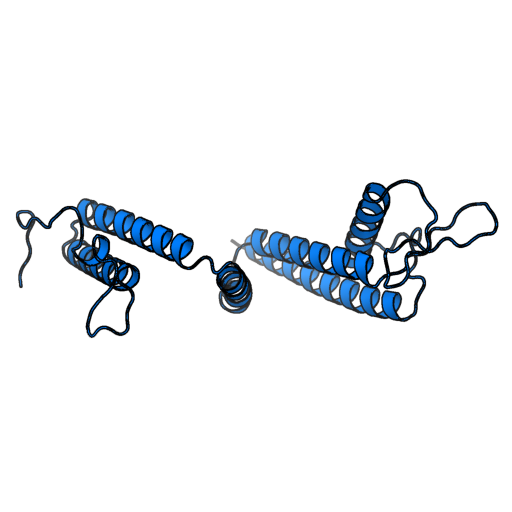.16 89 GLY A C 1
ATOM 741 O O . GLY A 1 89 ? 0.919 -7.256 15.009 1.00 50.16 89 GLY A O 1
ATOM 742 N N . GLU A 1 90 ? 2.531 -8.519 14.071 1.00 56.91 90 GLU A N 1
ATOM 743 C CA . GLU A 1 90 ? 1.863 -9.836 13.972 1.00 56.91 90 GLU A CA 1
ATOM 744 C C . GLU A 1 90 ? 0.831 -10.123 12.863 1.00 56.91 90 GLU A C 1
ATOM 746 O O . GLU A 1 90 ? -0.047 -10.964 13.045 1.00 56.91 90 GLU A O 1
ATOM 751 N N . SER A 1 91 ? 0.987 -9.599 11.638 1.00 57.59 91 SER A N 1
ATOM 752 C CA . SER A 1 91 ? 0.374 -10.294 10.484 1.00 57.59 91 SER A CA 1
ATOM 753 C C . SER A 1 91 ? 1.290 -10.405 9.250 1.00 57.59 91 SER A C 1
ATOM 755 O O . SER A 1 91 ? 1.666 -9.390 8.662 1.00 57.59 91 SER A O 1
ATOM 757 N N . PRO A 1 92 ? 1.636 -11.634 8.796 1.00 63.97 92 PRO A N 1
ATOM 758 C CA . PRO A 1 92 ? 2.475 -11.846 7.608 1.00 63.97 92 PRO A CA 1
ATOM 759 C C . PRO A 1 92 ? 1.826 -11.313 6.321 1.00 63.97 92 PRO A C 1
ATOM 761 O O . PRO A 1 92 ? 2.523 -10.896 5.399 1.00 63.97 92 PRO A O 1
ATOM 764 N N . TRP A 1 93 ? 0.493 -11.237 6.279 1.00 63.16 93 TRP A N 1
ATOM 765 C CA . TRP A 1 93 ? -0.257 -10.661 5.160 1.00 63.16 93 TRP A CA 1
ATOM 766 C C . TRP A 1 93 ? 0.032 -9.175 4.930 1.00 63.16 93 TRP A C 1
ATOM 768 O O . TR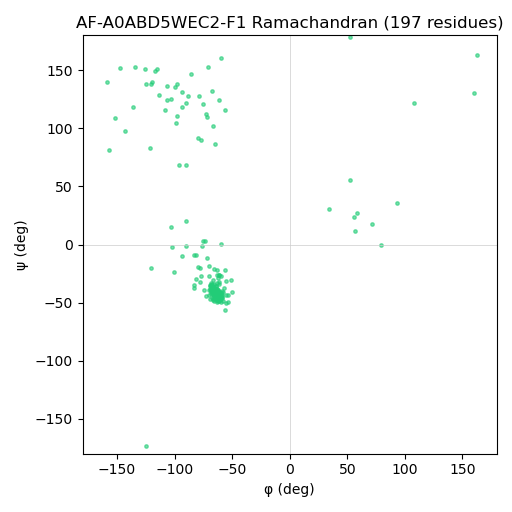P A 1 93 ? -0.002 -8.721 3.787 1.00 63.16 93 TRP A O 1
ATOM 778 N N . ARG A 1 94 ? 0.389 -8.422 5.978 1.00 68.69 94 ARG A N 1
ATOM 779 C CA . ARG A 1 94 ? 0.772 -7.013 5.834 1.00 68.69 94 ARG A CA 1
ATOM 780 C C . ARG A 1 94 ? 2.087 -6.860 5.072 1.00 68.69 94 ARG A C 1
ATOM 782 O O . ARG A 1 94 ? 2.214 -5.938 4.277 1.00 68.69 94 ARG A O 1
ATOM 789 N N . VAL A 1 95 ? 3.028 -7.790 5.257 1.00 70.00 95 VAL A N 1
ATOM 790 C CA . VAL A 1 95 ? 4.319 -7.797 4.543 1.00 70.00 95 VAL A CA 1
ATOM 791 C C . VAL A 1 95 ? 4.114 -8.050 3.056 1.00 70.00 95 VAL A C 1
ATOM 793 O O . VAL A 1 95 ? 4.692 -7.346 2.236 1.00 70.00 95 VAL A O 1
ATOM 796 N N . VAL A 1 96 ? 3.231 -8.992 2.715 1.00 72.25 96 VAL A N 1
ATOM 797 C CA . VAL A 1 96 ? 2.834 -9.264 1.324 1.00 72.25 96 VAL A CA 1
ATOM 798 C C . VAL A 1 96 ? 2.126 -8.052 0.702 1.00 72.25 96 VAL A C 1
ATOM 800 O O . VAL A 1 96 ? 2.348 -7.721 -0.461 1.00 72.25 96 VAL A O 1
ATOM 803 N N . GLY A 1 97 ? 1.303 -7.344 1.482 1.00 75.50 97 GLY A N 1
ATOM 804 C CA . GLY A 1 97 ? 0.689 -6.088 1.049 1.00 75.50 97 GLY A CA 1
ATOM 805 C C . GLY A 1 97 ? 1.727 -4.999 0.754 1.00 75.50 97 GLY A C 1
ATOM 806 O O . GLY A 1 97 ? 1.692 -4.392 -0.314 1.00 75.50 97 GLY A O 1
ATOM 807 N N . VAL A 1 98 ? 2.687 -4.790 1.661 1.00 71.19 98 VAL A N 1
ATOM 808 C CA . VAL A 1 98 ? 3.763 -3.799 1.491 1.00 71.19 98 VAL A CA 1
ATOM 809 C C . VAL A 1 98 ? 4.659 -4.151 0.306 1.00 71.19 98 VAL A C 1
ATOM 811 O O . VAL A 1 98 ? 4.950 -3.266 -0.492 1.00 71.19 98 VAL A O 1
ATOM 814 N N . SER A 1 99 ? 5.050 -5.417 0.131 1.00 72.44 99 SER A N 1
ATOM 815 C CA . SER A 1 99 ? 5.852 -5.824 -1.029 1.00 72.44 99 SER A CA 1
ATOM 816 C C . SER A 1 99 ? 5.109 -5.581 -2.341 1.00 72.44 99 SER A C 1
ATOM 818 O O . SER A 1 99 ? 5.694 -5.035 -3.268 1.00 72.44 99 SER A O 1
ATOM 820 N N . THR A 1 100 ? 3.809 -5.881 -2.403 1.00 75.75 100 THR A N 1
ATOM 821 C CA . THR A 1 100 ? 2.983 -5.621 -3.594 1.00 75.75 100 THR A CA 1
ATOM 822 C C . THR A 1 100 ? 2.918 -4.127 -3.924 1.00 75.75 100 THR A C 1
ATOM 824 O O . THR A 1 100 ? 3.066 -3.747 -5.083 1.00 75.75 100 THR A O 1
ATOM 827 N N . VAL A 1 101 ? 2.745 -3.264 -2.917 1.00 79.25 101 VAL A N 1
ATOM 828 C CA . VAL A 1 101 ? 2.730 -1.803 -3.105 1.00 79.25 101 VAL A CA 1
ATOM 829 C C . VAL A 1 101 ? 4.100 -1.286 -3.544 1.00 79.25 101 VAL A C 1
ATOM 831 O O . VAL A 1 101 ? 4.175 -0.470 -4.458 1.00 79.25 101 VAL A O 1
ATOM 834 N N . VAL A 1 102 ? 5.184 -1.780 -2.941 1.00 79.06 102 VAL A N 1
ATOM 835 C CA . VAL A 1 102 ? 6.556 -1.411 -3.317 1.00 79.06 102 VAL A CA 1
ATOM 836 C C . VAL A 1 102 ? 6.853 -1.813 -4.763 1.00 79.06 102 VAL A C 1
ATOM 838 O O . VAL A 1 102 ? 7.352 -0.981 -5.516 1.00 79.06 102 VAL A O 1
ATOM 841 N N . ILE A 1 103 ? 6.483 -3.032 -5.175 1.00 81.38 103 ILE A N 1
ATOM 842 C CA . ILE A 1 103 ? 6.608 -3.508 -6.563 1.00 81.38 103 ILE A CA 1
ATOM 843 C C . ILE A 1 103 ? 5.778 -2.631 -7.508 1.00 81.38 103 ILE A C 1
ATOM 845 O O . ILE A 1 103 ? 6.254 -2.238 -8.566 1.00 81.38 103 ILE A O 1
ATOM 849 N N . ALA A 1 104 ? 4.546 -2.268 -7.138 1.00 78.56 104 ALA A N 1
ATOM 850 C CA . ALA A 1 104 ? 3.707 -1.410 -7.973 1.00 78.56 104 ALA A CA 1
ATOM 851 C C . ALA A 1 104 ? 4.310 -0.003 -8.153 1.00 78.56 104 ALA A C 1
ATOM 853 O O . ALA A 1 104 ? 4.355 0.506 -9.274 1.00 78.56 104 ALA A O 1
ATOM 854 N N . ILE A 1 105 ? 4.817 0.608 -7.075 1.00 82.00 105 ILE A N 1
ATOM 855 C CA . ILE A 1 105 ? 5.484 1.919 -7.118 1.00 82.00 105 ILE A CA 1
ATOM 856 C C . ILE A 1 105 ? 6.739 1.846 -7.988 1.00 82.00 105 ILE A C 1
ATOM 858 O O . ILE A 1 105 ? 6.910 2.685 -8.872 1.00 82.00 105 ILE A O 1
ATOM 862 N N . TRP A 1 106 ? 7.588 0.835 -7.784 1.00 79.00 106 TRP A N 1
ATOM 863 C CA . TRP A 1 106 ? 8.801 0.649 -8.578 1.00 79.00 106 TRP A CA 1
ATOM 864 C C . TRP A 1 106 ? 8.497 0.357 -10.043 1.00 79.00 106 TRP A C 1
ATOM 866 O O . TRP A 1 106 ? 9.118 0.960 -10.910 1.00 79.00 106 TRP A O 1
ATOM 876 N N . SER A 1 107 ? 7.488 -0.461 -10.340 1.00 73.12 107 SER A N 1
ATOM 877 C CA . SER A 1 107 ? 7.019 -0.709 -11.705 1.00 73.12 107 SER A CA 1
ATOM 878 C C . SER A 1 107 ? 6.567 0.575 -12.401 1.00 73.12 107 SER A C 1
ATOM 880 O O . SER A 1 107 ? 6.937 0.802 -13.551 1.00 73.12 107 SER A O 1
ATOM 882 N N . VAL A 1 108 ? 5.787 1.433 -11.733 1.00 74.75 108 VAL A N 1
ATOM 883 C CA . VAL A 1 108 ? 5.390 2.740 -12.292 1.00 74.75 108 VAL A CA 1
ATOM 884 C C . VAL A 1 108 ? 6.616 3.630 -12.490 1.00 74.75 108 VAL A C 1
ATOM 886 O O . VAL A 1 108 ? 6.730 4.313 -13.505 1.00 74.75 108 VAL A O 1
ATOM 889 N N . LEU A 1 109 ? 7.566 3.594 -11.559 1.00 73.81 109 LEU A N 1
ATOM 890 C CA . LEU A 1 109 ? 8.794 4.376 -11.632 1.00 73.81 109 LEU A CA 1
ATOM 891 C C . LEU A 1 109 ? 9.705 3.891 -12.774 1.00 73.81 109 LEU A C 1
ATOM 893 O O . LEU A 1 109 ? 10.250 4.717 -13.497 1.00 73.81 109 LEU A O 1
ATOM 897 N N . TYR A 1 110 ? 9.804 2.589 -13.042 1.00 71.00 110 TYR A N 1
ATOM 898 C CA . TYR A 1 110 ? 10.471 2.085 -14.246 1.00 71.00 110 TYR A CA 1
ATOM 899 C C . TYR A 1 110 ? 9.715 2.428 -15.516 1.00 71.00 110 TYR A C 1
ATOM 901 O O . TYR A 1 110 ? 10.344 2.771 -16.507 1.00 71.00 110 TYR A O 1
ATOM 909 N N . LEU A 1 111 ? 8.387 2.396 -15.496 1.00 66.62 111 LEU A N 1
ATOM 910 C CA . LEU A 1 111 ? 7.600 2.785 -16.658 1.00 66.62 111 LEU A CA 1
ATOM 911 C C . LEU A 1 111 ? 7.810 4.269 -17.004 1.00 66.62 111 LEU A C 1
ATOM 913 O O . LEU A 1 111 ? 7.948 4.610 -18.175 1.00 66.62 111 LEU A O 1
ATOM 917 N N . LEU A 1 112 ? 7.909 5.141 -15.995 1.00 65.25 112 LEU A N 1
ATOM 918 C CA . LEU A 1 112 ? 8.110 6.583 -16.168 1.00 65.25 112 LEU A CA 1
ATOM 919 C C . LEU A 1 112 ? 9.583 6.991 -16.387 1.00 65.25 112 LEU A C 1
ATOM 921 O O . LEU A 1 112 ? 9.851 7.908 -17.162 1.00 65.25 112 LEU A O 1
ATOM 925 N N . LEU A 1 113 ? 10.545 6.349 -15.712 1.00 64.00 113 LEU A N 1
ATOM 926 C CA . LEU A 1 113 ? 11.959 6.771 -15.662 1.00 64.00 113 LEU A CA 1
ATOM 927 C C . LEU A 1 113 ? 12.947 5.713 -16.189 1.00 64.00 113 LEU A C 1
ATOM 929 O O . LEU A 1 113 ? 14.089 6.044 -16.522 1.00 64.00 113 LEU A O 1
ATOM 933 N N . GLY A 1 114 ? 12.549 4.445 -16.250 1.00 59.94 114 GLY A N 1
ATOM 934 C CA . GLY A 1 114 ? 13.399 3.323 -16.635 1.00 59.94 114 GLY A CA 1
ATOM 935 C C . GLY A 1 114 ? 13.366 3.067 -18.137 1.00 59.94 114 GLY A C 1
ATOM 936 O O . GLY A 1 114 ? 12.327 2.769 -18.708 1.00 59.94 114 GLY A O 1
ATOM 937 N N . LYS A 1 115 ? 14.531 3.124 -18.784 1.00 64.50 115 LYS A N 1
ATOM 938 C CA . LYS A 1 115 ? 14.731 2.479 -20.086 1.00 64.50 115 LYS A CA 1
ATOM 939 C C . LYS A 1 115 ? 15.304 1.090 -19.822 1.00 64.50 115 LYS A C 1
ATOM 941 O O . LYS A 1 115 ? 16.384 0.987 -19.242 1.00 64.50 115 LYS A O 1
ATOM 946 N N . ILE A 1 116 ? 14.593 0.041 -20.212 1.00 65.06 116 ILE A N 1
ATOM 947 C CA . ILE A 1 116 ? 14.989 -1.363 -20.062 1.00 65.06 116 ILE A CA 1
ATOM 948 C C . ILE A 1 116 ? 15.453 -1.859 -21.431 1.00 65.06 116 ILE A C 1
ATOM 950 O O . ILE A 1 116 ? 14.730 -1.728 -22.411 1.00 65.06 116 ILE A O 1
ATOM 954 N N . ARG A 1 117 ? 16.667 -2.401 -21.535 1.00 62.78 117 ARG A N 1
ATOM 955 C CA . ARG A 1 117 ? 17.150 -3.019 -22.777 1.00 62.78 117 ARG A CA 1
ATOM 956 C C . ARG A 1 117 ? 16.548 -4.406 -22.899 1.00 62.78 117 ARG A C 1
ATOM 958 O O . ARG A 1 117 ? 16.703 -5.209 -21.978 1.00 62.78 117 ARG A O 1
ATOM 965 N N . VAL A 1 118 ? 15.938 -4.676 -24.048 1.00 63.28 118 VAL A N 1
ATOM 966 C CA . VAL A 1 118 ? 15.562 -6.028 -24.459 1.00 63.28 118 VAL A CA 1
ATOM 967 C C . VAL A 1 118 ? 16.524 -6.458 -25.567 1.00 63.28 118 VAL A C 1
ATOM 969 O O . VAL A 1 118 ? 16.686 -5.725 -26.545 1.00 63.28 118 VAL A O 1
ATOM 972 N N . PRO A 1 119 ? 17.228 -7.590 -25.425 1.00 54.97 119 PRO A N 1
ATOM 973 C CA . PRO A 1 119 ? 18.050 -8.116 -26.503 1.00 54.97 119 PRO A CA 1
ATOM 974 C C . PRO A 1 119 ? 17.142 -8.685 -27.604 1.00 54.97 119 PRO A C 1
ATOM 976 O O . PRO A 1 119 ? 16.500 -9.715 -27.416 1.00 54.97 119 PRO A O 1
ATOM 979 N N . THR A 1 120 ? 17.094 -8.012 -28.754 1.00 54.91 120 THR A N 1
ATOM 980 C CA . THR A 1 120 ? 16.419 -8.495 -29.970 1.00 54.91 120 THR A CA 1
ATOM 981 C C . THR A 1 120 ? 17.481 -8.935 -30.984 1.00 54.91 120 THR A C 1
ATOM 983 O O . THR A 1 120 ? 18.463 -8.224 -31.191 1.00 54.91 120 THR A O 1
ATOM 986 N N . ASP A 1 121 ? 17.285 -10.081 -31.646 1.00 50.69 121 ASP A N 1
ATOM 987 C CA . ASP A 1 121 ? 18.244 -10.749 -32.558 1.00 50.69 121 ASP A CA 1
ATOM 988 C C . ASP A 1 121 ? 18.695 -9.930 -33.794 1.00 50.69 121 ASP A C 1
ATOM 990 O O . ASP A 1 121 ? 19.488 -10.400 -34.606 1.00 50.69 121 ASP A O 1
ATOM 994 N N . THR A 1 122 ? 18.222 -8.694 -33.976 1.00 51.25 122 THR A N 1
ATOM 995 C CA . THR A 1 122 ? 18.496 -7.874 -35.168 1.00 51.25 122 THR A CA 1
ATOM 996 C C . THR A 1 122 ? 19.166 -6.558 -34.787 1.00 51.25 122 THR A C 1
ATOM 998 O O . THR A 1 122 ? 18.479 -5.559 -34.658 1.00 51.25 122 THR A O 1
ATOM 1001 N N . SER A 1 123 ? 20.491 -6.559 -34.591 1.00 51.19 123 SER A N 1
ATOM 1002 C CA . SER A 1 123 ? 21.422 -5.398 -34.610 1.00 51.19 123 SER A CA 1
ATOM 1003 C C . SER A 1 123 ? 20.920 -4.028 -34.100 1.00 51.19 123 SER A C 1
ATOM 1005 O O . SER A 1 123 ? 21.388 -2.985 -34.556 1.00 51.19 123 SER A O 1
ATOM 1007 N N . GLY A 1 124 ? 20.000 -4.015 -33.143 1.00 49.91 124 GLY A N 1
ATOM 1008 C CA . GLY A 1 124 ? 19.309 -2.838 -32.646 1.00 49.91 124 GLY A CA 1
ATOM 1009 C C . GLY A 1 124 ? 18.936 -3.102 -31.200 1.00 49.91 124 GLY A C 1
ATOM 1010 O O . GLY A 1 124 ? 18.116 -3.963 -30.897 1.00 49.91 124 GLY A O 1
ATOM 1011 N N . THR A 1 125 ? 19.613 -2.413 -30.288 1.00 51.66 125 THR A N 1
ATOM 1012 C CA . THR A 1 125 ? 19.274 -2.432 -28.867 1.00 51.66 125 THR A CA 1
ATOM 1013 C C . THR A 1 125 ? 18.056 -1.546 -28.652 1.00 51.66 125 THR A C 1
ATOM 1015 O O . THR A 1 125 ? 18.209 -0.347 -28.404 1.00 51.66 125 THR A O 1
ATOM 1018 N N . ASP A 1 126 ? 16.864 -2.125 -28.749 1.00 55.75 126 ASP A N 1
ATOM 1019 C CA . ASP A 1 126 ? 15.641 -1.410 -28.410 1.00 55.75 126 ASP A CA 1
ATOM 1020 C C . ASP A 1 126 ? 15.530 -1.304 -26.886 1.00 55.75 126 ASP A C 1
ATOM 1022 O O . ASP A 1 126 ? 15.578 -2.284 -26.135 1.00 55.75 126 ASP A O 1
ATOM 1026 N N . ALA A 1 127 ? 15.469 -0.060 -26.416 1.00 56.41 127 ALA A N 1
ATOM 1027 C CA . ALA A 1 127 ? 15.257 0.255 -25.018 1.00 56.41 127 ALA A CA 1
ATOM 1028 C C . ALA A 1 127 ? 13.770 0.560 -24.814 1.00 56.41 127 ALA A C 1
ATOM 1030 O O . ALA A 1 127 ? 13.274 1.580 -25.291 1.00 56.41 127 ALA A O 1
ATOM 1031 N N . ILE A 1 128 ? 13.077 -0.332 -24.111 1.00 56.84 128 ILE A N 1
ATOM 1032 C CA . ILE A 1 128 ? 11.652 -0.249 -23.805 1.00 56.84 128 ILE A CA 1
ATOM 1033 C C . ILE A 1 128 ? 11.477 0.529 -22.501 1.00 56.84 128 ILE A C 1
ATOM 1035 O O . ILE A 1 128 ? 12.115 0.237 -21.490 1.00 56.84 128 ILE A O 1
ATOM 1039 N N . GLY A 1 129 ? 10.634 1.550 -22.537 1.00 54.09 129 GLY A N 1
ATOM 1040 C CA . GLY A 1 129 ? 10.342 2.420 -21.407 1.00 54.09 129 GLY A CA 1
ATOM 1041 C C . GLY A 1 129 ? 9.752 3.721 -21.916 1.00 54.09 129 GLY A C 1
ATOM 1042 O O . GLY A 1 129 ? 10.325 4.326 -22.825 1.00 54.09 129 GLY A O 1
ATOM 1043 N N . LEU A 1 130 ? 8.626 4.148 -21.336 1.00 52.88 130 LEU A N 1
ATOM 1044 C CA . LEU A 1 130 ? 7.923 5.354 -21.774 1.00 52.88 130 LEU A CA 1
ATOM 1045 C C . LEU A 1 130 ? 8.886 6.546 -21.744 1.00 52.88 130 LEU A C 1
ATOM 1047 O O . LEU A 1 130 ? 8.969 7.297 -22.715 1.00 52.88 130 LEU A O 1
ATOM 1051 N N . GLY A 1 131 ? 9.686 6.642 -20.670 1.00 51.22 131 GLY A N 1
ATOM 1052 C CA . GLY A 1 131 ? 10.671 7.697 -20.455 1.00 51.22 131 GLY A CA 1
ATOM 1053 C C . GLY A 1 131 ? 10.074 9.103 -20.611 1.00 51.22 131 GLY A C 1
ATOM 1054 O O . GLY A 1 131 ? 8.926 9.303 -20.986 1.00 51.22 131 GLY A O 1
ATOM 1055 N N . LEU A 1 132 ? 10.876 10.144 -20.413 1.00 42.69 132 LEU A N 1
ATOM 1056 C CA . LEU A 1 132 ? 10.494 11.487 -20.885 1.00 42.69 132 LEU A CA 1
ATOM 1057 C C . LEU A 1 132 ? 10.621 11.627 -22.420 1.00 42.69 132 LEU A C 1
ATOM 1059 O O . LEU A 1 132 ? 10.402 12.704 -22.966 1.00 42.69 132 LEU A O 1
ATOM 1063 N N . PHE A 1 133 ? 10.990 10.544 -23.115 1.00 45.25 133 PHE A N 1
ATOM 1064 C CA . PHE A 1 133 ? 11.228 10.491 -24.554 1.00 45.25 133 PHE A CA 1
ATOM 1065 C C . PHE A 1 133 ? 10.720 9.144 -25.086 1.00 45.25 133 PHE A C 1
ATOM 1067 O O . PHE A 1 133 ? 11.461 8.159 -24.977 1.00 45.25 133 PHE A O 1
ATOM 1074 N N . PRO A 1 134 ? 9.501 9.087 -25.653 1.00 47.53 134 PRO A N 1
ATOM 1075 C CA . PRO A 1 134 ? 8.959 7.858 -26.209 1.00 47.53 134 PRO A CA 1
ATOM 1076 C C . PRO A 1 134 ? 9.792 7.472 -27.434 1.00 47.53 134 PRO A C 1
ATOM 1078 O O . PRO A 1 134 ? 9.661 8.064 -28.505 1.00 47.53 134 PRO A O 1
ATOM 1081 N N . SER A 1 135 ? 10.694 6.500 -27.288 1.00 49.03 135 SER A N 1
ATOM 1082 C CA . SER A 1 135 ? 11.297 5.833 -28.443 1.00 49.03 135 SER A CA 1
ATOM 1083 C C . SER A 1 135 ? 10.293 4.806 -28.953 1.00 49.03 135 SER A C 1
ATOM 1085 O O . SER A 1 135 ? 10.211 3.688 -28.461 1.00 49.03 135 SER A O 1
ATOM 1087 N N . LEU A 1 136 ? 9.475 5.268 -29.896 1.00 48.69 136 LEU A N 1
ATOM 1088 C CA . LEU A 1 136 ? 8.364 4.568 -30.527 1.00 48.69 136 LEU A CA 1
ATOM 1089 C C . LEU A 1 136 ? 8.866 3.361 -31.338 1.00 48.69 136 LEU A C 1
ATOM 1091 O O . LEU A 1 136 ? 9.140 3.500 -32.528 1.00 48.69 136 LEU A O 1
ATOM 1095 N N . SER A 1 137 ? 9.033 2.189 -30.724 1.00 55.69 137 SER A N 1
ATOM 1096 C CA . SER A 1 137 ? 9.359 0.942 -31.437 1.00 55.69 137 SER A CA 1
ATOM 1097 C C . SER A 1 137 ? 8.951 -0.296 -30.619 1.00 55.69 137 SER A C 1
ATOM 1099 O O . SER A 1 137 ? 9.787 -0.847 -29.916 1.00 55.69 137 SER A O 1
ATOM 1101 N N . LEU A 1 138 ? 7.652 -0.666 -30.669 1.00 54.44 138 LEU A N 1
ATOM 1102 C CA . LEU A 1 138 ? 7.002 -2.008 -30.568 1.00 54.44 138 LEU A CA 1
ATOM 1103 C C . LEU A 1 138 ? 5.474 -1.861 -30.246 1.00 54.44 138 LEU A C 1
ATOM 1105 O O . LEU A 1 138 ? 5.034 -0.766 -29.905 1.00 54.44 138 LEU A O 1
ATOM 1109 N N . PRO A 1 139 ? 4.603 -2.885 -30.443 1.00 55.38 139 PRO A N 1
ATOM 1110 C CA . PRO A 1 139 ? 3.251 -2.686 -30.999 1.00 55.38 139 PRO A CA 1
ATOM 1111 C C . PRO A 1 139 ? 2.097 -2.424 -30.013 1.00 55.38 139 PRO A C 1
ATOM 1113 O O . PRO A 1 139 ? 0.963 -2.273 -30.468 1.00 55.38 139 PRO A O 1
ATOM 1116 N N . SER A 1 140 ? 2.306 -2.403 -28.688 1.00 64.06 140 SER A N 1
ATOM 1117 C CA . SER A 1 140 ? 1.200 -2.124 -27.755 1.00 64.06 140 SER A CA 1
ATOM 1118 C C . SER A 1 140 ? 1.652 -1.632 -26.369 1.00 64.06 140 SER A C 1
ATOM 1120 O O . SER A 1 140 ? 2.564 -2.222 -25.789 1.00 64.06 140 SER A O 1
ATOM 1122 N N . PRO A 1 141 ? 0.959 -0.641 -25.772 1.00 68.00 141 PRO A N 1
ATOM 1123 C CA . PRO A 1 141 ? 1.257 -0.140 -24.423 1.00 68.00 141 PRO A CA 1
ATOM 1124 C C . PRO A 1 141 ? 1.067 -1.203 -23.326 1.00 68.00 141 PRO A C 1
ATOM 1126 O O . PRO A 1 141 ? 1.659 -1.120 -22.254 1.00 68.00 141 PRO A O 1
ATOM 1129 N N . VAL A 1 142 ? 0.264 -2.237 -23.592 1.00 69.94 142 VAL A N 1
ATOM 1130 C CA . VAL A 1 142 ? 0.023 -3.349 -22.659 1.00 69.94 142 VAL A CA 1
ATOM 1131 C C . VAL A 1 142 ? 1.279 -4.205 -22.471 1.00 69.94 142 VAL A C 1
ATOM 1133 O O . VAL A 1 142 ? 1.583 -4.613 -21.351 1.00 69.94 142 VAL A O 1
ATOM 1136 N N . ALA A 1 143 ? 2.030 -4.457 -23.547 1.00 70.00 143 ALA A N 1
ATOM 1137 C CA . ALA A 1 143 ? 3.258 -5.246 -23.482 1.00 70.00 143 ALA A CA 1
ATOM 1138 C C . ALA A 1 143 ? 4.369 -4.526 -22.692 1.00 70.00 143 ALA A C 1
ATOM 1140 O O . ALA A 1 143 ? 5.128 -5.172 -21.967 1.00 70.00 143 ALA A O 1
ATOM 1141 N N . GLU A 1 144 ? 4.432 -3.194 -22.774 1.00 69.50 144 GLU A N 1
ATOM 1142 C CA . GLU A 1 144 ? 5.393 -2.384 -22.015 1.00 69.50 144 GLU A CA 1
ATOM 1143 C C . GLU A 1 144 ? 5.123 -2.448 -20.510 1.00 69.50 144 GLU A C 1
ATOM 1145 O O . GLU A 1 144 ? 6.039 -2.716 -19.733 1.00 69.50 144 GLU A O 1
ATOM 1150 N N . ILE A 1 145 ? 3.856 -2.290 -20.106 1.00 72.38 145 ILE A N 1
ATOM 1151 C CA . ILE A 1 145 ? 3.434 -2.412 -18.703 1.00 72.38 145 ILE A CA 1
ATOM 1152 C C . ILE A 1 145 ? 3.760 -3.811 -18.167 1.00 72.38 145 ILE A C 1
ATOM 1154 O O . ILE A 1 145 ? 4.301 -3.952 -17.072 1.00 72.38 145 ILE A O 1
ATOM 1158 N N . ALA A 1 146 ? 3.464 -4.861 -18.938 1.00 75.69 146 ALA A N 1
ATOM 1159 C CA . ALA A 1 146 ? 3.766 -6.230 -18.526 1.00 75.69 146 ALA A CA 1
ATOM 1160 C C . ALA A 1 146 ? 5.277 -6.450 -18.322 1.00 75.69 146 ALA A C 1
ATOM 1162 O O . ALA A 1 146 ? 5.686 -7.063 -17.336 1.00 75.69 146 ALA A O 1
ATOM 1163 N N . THR A 1 147 ? 6.106 -5.897 -19.211 1.00 74.94 147 THR A N 1
ATOM 1164 C CA . THR A 1 147 ? 7.571 -6.004 -19.134 1.00 74.94 147 THR A CA 1
ATOM 1165 C C . THR A 1 147 ? 8.135 -5.229 -17.940 1.00 74.94 147 THR A C 1
ATOM 1167 O O . THR A 1 147 ? 9.000 -5.747 -17.235 1.00 74.94 147 THR A O 1
ATOM 1170 N N . SER A 1 148 ? 7.624 -4.024 -17.650 1.00 75.56 148 SER A N 1
ATOM 1171 C CA . SER A 1 148 ? 8.067 -3.237 -16.489 1.00 75.56 148 SER A CA 1
ATOM 1172 C C . SER A 1 148 ? 7.693 -3.900 -15.164 1.00 75.56 148 SER A C 1
ATOM 1174 O O . SER A 1 148 ? 8.503 -3.924 -14.237 1.00 75.56 148 SER A O 1
ATOM 1176 N N . VAL A 1 149 ? 6.487 -4.477 -15.084 1.00 77.00 149 VAL A N 1
ATOM 1177 C CA . VAL A 1 149 ? 6.037 -5.229 -13.903 1.00 77.00 149 VAL A CA 1
ATOM 1178 C C . VAL A 1 149 ? 6.926 -6.449 -13.695 1.00 77.00 149 VAL A C 1
ATOM 1180 O O . VAL A 1 149 ? 7.410 -6.670 -12.588 1.00 77.00 149 VAL A O 1
ATOM 1183 N N . TYR A 1 150 ? 7.186 -7.216 -14.755 1.00 82.50 150 TYR A N 1
ATOM 1184 C CA . TYR A 1 150 ? 8.061 -8.384 -14.685 1.00 82.50 150 TYR A CA 1
ATOM 1185 C C . TYR A 1 150 ? 9.480 -8.010 -14.225 1.00 82.50 150 TYR A C 1
ATOM 1187 O O . TYR A 1 150 ? 10.001 -8.635 -13.301 1.00 82.50 150 TYR A O 1
ATOM 1195 N N . PHE A 1 151 ? 10.071 -6.944 -14.779 1.00 81.25 151 PHE A N 1
ATOM 1196 C CA . PHE A 1 151 ? 11.388 -6.457 -14.355 1.00 81.25 151 PHE A CA 1
ATOM 1197 C C . PHE A 1 151 ? 11.425 -6.061 -12.872 1.00 81.25 151 PHE A C 1
ATOM 1199 O O . PHE A 1 151 ? 12.353 -6.452 -12.160 1.00 81.25 151 PHE A O 1
ATOM 1206 N N . SER A 1 152 ? 10.410 -5.339 -12.386 1.00 81.38 152 SER A N 1
ATOM 1207 C CA . SER A 1 152 ? 10.312 -4.957 -10.971 1.00 81.38 152 SER A CA 1
ATOM 1208 C C . SER A 1 152 ? 10.163 -6.184 -10.067 1.00 81.38 152 SER A C 1
ATOM 1210 O O . SER A 1 152 ? 10.876 -6.310 -9.078 1.00 81.38 152 SER A O 1
ATOM 1212 N N . VAL A 1 153 ? 9.331 -7.165 -10.436 1.00 82.38 153 VAL A N 1
ATOM 1213 C CA . VAL A 1 153 ? 9.178 -8.409 -9.660 1.00 82.38 153 VAL A CA 1
ATOM 1214 C C . VAL A 1 153 ? 10.503 -9.171 -9.561 1.00 82.38 153 VAL A C 1
ATOM 1216 O O . VAL A 1 153 ? 10.900 -9.577 -8.468 1.00 82.38 153 VAL A O 1
ATOM 1219 N N . VAL A 1 154 ? 11.210 -9.356 -10.677 1.00 84.94 154 VAL A N 1
ATOM 1220 C CA . VAL A 1 154 ? 12.491 -10.086 -10.732 1.00 84.94 154 VAL A CA 1
ATOM 1221 C C . VAL A 1 154 ? 13.594 -9.353 -9.963 1.00 84.94 154 VAL A C 1
ATOM 1223 O O . VAL A 1 154 ? 14.401 -9.991 -9.285 1.00 84.94 154 VAL A O 1
ATOM 1226 N N . THR A 1 155 ? 13.614 -8.022 -10.022 1.00 84.69 155 THR A N 1
ATOM 1227 C CA . THR A 1 155 ? 14.590 -7.189 -9.303 1.00 84.69 155 THR A CA 1
ATOM 1228 C C . THR A 1 155 ? 14.303 -7.159 -7.802 1.00 84.69 155 THR A C 1
ATOM 1230 O O . THR A 1 155 ? 15.208 -7.376 -6.996 1.00 84.69 155 THR A O 1
ATOM 1233 N N . PHE A 1 156 ? 13.037 -6.992 -7.412 1.00 83.06 156 PHE A N 1
ATOM 1234 C CA . PHE A 1 156 ? 12.585 -7.019 -6.020 1.00 83.06 156 PHE A CA 1
ATOM 1235 C C . PHE A 1 156 ? 12.839 -8.372 -5.347 1.00 83.06 156 PHE A C 1
ATOM 1237 O O . PHE A 1 156 ? 13.284 -8.440 -4.204 1.00 83.06 156 PHE A O 1
ATOM 1244 N N . THR A 1 157 ? 12.577 -9.467 -6.060 1.00 83.69 157 THR A N 1
ATOM 1245 C CA . THR A 1 157 ? 12.862 -10.828 -5.576 1.00 83.69 157 THR A CA 1
ATOM 1246 C C . THR A 1 157 ? 14.342 -11.184 -5.650 1.00 83.69 157 THR A C 1
ATOM 1248 O O . THR A 1 157 ? 14.728 -12.271 -5.224 1.00 83.69 157 THR A O 1
ATOM 1251 N N . THR A 1 158 ? 15.187 -10.281 -6.156 1.00 85.19 158 THR A N 1
ATOM 1252 C CA . THR A 1 158 ? 16.624 -10.489 -6.372 1.00 85.19 158 THR A CA 1
ATOM 1253 C C . THR A 1 158 ? 16.949 -11.706 -7.254 1.00 85.19 158 THR A C 1
ATOM 1255 O O . THR A 1 158 ? 18.051 -12.240 -7.185 1.00 85.19 158 THR A O 1
ATOM 1258 N N . LEU A 1 159 ? 16.004 -12.146 -8.099 1.00 84.88 159 LEU A N 1
ATOM 1259 C CA . LEU A 1 159 ? 16.188 -13.274 -9.019 1.00 84.88 159 LEU A CA 1
ATOM 1260 C C . LEU A 1 159 ? 17.168 -12.930 -10.145 1.00 84.88 159 LEU A C 1
ATOM 1262 O O . LEU A 1 159 ? 18.026 -13.741 -10.476 1.00 84.88 159 LEU A O 1
ATOM 1266 N N . GLY A 1 160 ? 17.038 -11.728 -10.720 1.00 79.06 160 GLY A N 1
ATOM 1267 C CA . GLY A 1 160 ? 17.979 -11.176 -11.699 1.00 79.06 160 GLY A CA 1
ATOM 1268 C C . GLY A 1 160 ? 18.289 -12.089 -12.893 1.00 79.06 160 GLY A C 1
ATOM 1269 O O . GLY A 1 160 ? 19.460 -12.354 -13.149 1.00 79.06 160 GLY A O 1
ATOM 1270 N N . TYR A 1 161 ? 17.275 -12.547 -13.640 1.00 78.00 161 TYR A N 1
ATOM 1271 C CA . TYR A 1 161 ? 17.452 -13.474 -14.775 1.00 78.00 161 TYR A CA 1
ATOM 1272 C C . TYR A 1 161 ? 18.422 -12.984 -15.869 1.00 78.00 161 TYR A C 1
ATOM 1274 O O . TYR A 1 161 ? 18.973 -13.801 -16.604 1.00 78.00 161 TYR A O 1
ATOM 1282 N N . GLY A 1 162 ? 18.660 -11.671 -15.971 1.00 72.88 162 GLY A N 1
ATOM 1283 C CA . GLY A 1 162 ? 19.628 -11.073 -16.901 1.00 72.88 162 GLY A CA 1
ATOM 1284 C C . GLY A 1 162 ? 19.129 -10.937 -18.345 1.00 72.88 162 GLY A C 1
ATOM 1285 O O . GLY A 1 162 ? 19.851 -10.405 -19.191 1.00 72.88 162 GLY A O 1
ATOM 1286 N N . ASP A 1 163 ? 17.895 -11.372 -18.598 1.00 73.06 163 ASP A N 1
ATOM 1287 C CA . ASP A 1 163 ? 17.113 -11.192 -19.824 1.00 73.06 163 ASP A CA 1
ATOM 1288 C C . ASP A 1 163 ? 16.759 -9.720 -20.074 1.00 73.06 163 ASP A C 1
ATOM 1290 O O . ASP A 1 163 ? 16.805 -9.241 -21.206 1.00 73.06 163 ASP A O 1
ATOM 1294 N N . LEU A 1 164 ? 16.468 -8.991 -19.000 1.00 73.69 164 LEU A N 1
ATOM 1295 C CA . LEU A 1 164 ? 16.205 -7.562 -18.999 1.00 73.69 164 LEU A CA 1
ATOM 1296 C C . LEU A 1 164 ? 17.307 -6.833 -18.243 1.00 73.69 164 LEU A C 1
ATOM 1298 O O . LEU A 1 164 ? 17.624 -7.165 -17.099 1.00 73.69 164 LEU A O 1
ATOM 1302 N N . GLN A 1 165 ? 17.882 -5.811 -18.874 1.00 73.31 165 GLN A N 1
ATOM 1303 C CA . GLN A 1 165 ? 18.959 -5.031 -18.268 1.00 73.31 165 GLN A CA 1
ATOM 1304 C C . GLN A 1 165 ? 18.621 -3.541 -18.250 1.00 73.31 165 GLN A C 1
ATOM 1306 O O . GLN A 1 165 ? 18.138 -3.004 -19.250 1.00 73.31 165 GLN A O 1
ATOM 1311 N N . PRO A 1 166 ? 18.907 -2.829 -17.148 1.00 72.19 166 PRO A N 1
ATOM 1312 C CA . PRO A 1 166 ? 18.730 -1.385 -17.100 1.00 72.19 166 PRO A CA 1
ATOM 1313 C C . PRO A 1 166 ? 19.630 -0.710 -18.145 1.00 72.19 166 PRO A C 1
ATOM 1315 O O . PRO A 1 166 ? 20.848 -0.888 -18.162 1.00 72.19 166 PRO A O 1
ATOM 1318 N N . ALA A 1 167 ? 19.030 0.084 -19.032 1.00 68.12 167 ALA A N 1
ATOM 1319 C CA . ALA A 1 167 ? 19.729 0.717 -20.147 1.00 68.12 167 ALA A CA 1
ATOM 1320 C C . ALA A 1 167 ? 20.544 1.950 -19.747 1.00 68.12 167 ALA A C 1
ATOM 1322 O O . ALA A 1 167 ? 21.419 2.375 -20.507 1.00 68.12 167 ALA A O 1
ATOM 1323 N N . THR A 1 168 ? 20.215 2.549 -18.601 1.00 69.88 168 THR A N 1
ATOM 1324 C CA . THR A 1 168 ? 20.750 3.823 -18.114 1.00 69.88 168 THR A CA 1
ATOM 1325 C C . THR A 1 168 ? 21.328 3.666 -16.709 1.00 69.88 168 THR A C 1
ATOM 1327 O O . THR A 1 168 ? 20.843 2.862 -15.913 1.00 69.88 168 THR A O 1
ATOM 1330 N N . GLY A 1 169 ? 22.336 4.481 -16.369 1.00 71.69 169 GLY A N 1
ATOM 1331 C CA . GLY A 1 169 ? 22.911 4.503 -15.015 1.00 71.69 169 GLY A CA 1
ATOM 1332 C C . GLY A 1 169 ? 21.886 4.868 -13.933 1.00 71.69 169 GLY A C 1
ATOM 1333 O O . GLY A 1 169 ? 21.979 4.406 -12.802 1.00 71.69 169 GLY A O 1
ATOM 1334 N N . PHE A 1 170 ? 20.847 5.627 -14.295 1.00 70.50 170 PHE A N 1
ATOM 1335 C CA . PHE A 1 170 ? 19.734 5.913 -13.395 1.00 70.50 170 PHE A CA 1
ATOM 1336 C C . PHE A 1 170 ? 18.883 4.664 -13.120 1.00 70.50 170 PHE A C 1
ATOM 1338 O O . PHE A 1 170 ? 18.644 4.343 -11.962 1.00 70.50 170 PHE A O 1
ATOM 1345 N N . ALA A 1 171 ? 18.507 3.899 -14.152 1.00 74.44 171 ALA A N 1
ATOM 1346 C CA . ALA A 1 171 ? 17.783 2.637 -13.974 1.00 74.44 171 ALA A CA 1
ATOM 1347 C C . ALA A 1 171 ? 18.595 1.604 -13.167 1.00 74.44 171 ALA A C 1
ATOM 1349 O O . ALA A 1 171 ? 18.021 0.847 -12.392 1.00 74.44 171 ALA A O 1
ATOM 1350 N N . GLN A 1 172 ? 19.928 1.616 -13.285 1.00 78.69 172 GLN A N 1
ATOM 1351 C CA . GLN A 1 172 ? 20.815 0.801 -12.446 1.00 78.69 172 GLN A CA 1
ATOM 1352 C C . GLN A 1 172 ? 20.772 1.212 -10.968 1.00 78.69 172 GLN A C 1
ATOM 1354 O O . GLN A 1 172 ? 20.680 0.348 -10.095 1.00 78.69 172 GLN A O 1
ATOM 1359 N N . ALA A 1 173 ? 20.810 2.516 -10.671 1.00 81.12 173 ALA A N 1
ATOM 1360 C CA . ALA A 1 173 ? 20.706 3.010 -9.297 1.00 81.12 173 ALA A CA 1
ATOM 1361 C C . ALA A 1 173 ? 19.353 2.636 -8.671 1.00 81.12 173 ALA A C 1
ATOM 1363 O O . ALA A 1 173 ? 19.310 2.162 -7.537 1.00 81.12 173 ALA A O 1
ATOM 1364 N N . LEU A 1 174 ? 18.267 2.772 -9.436 1.00 80.50 174 LEU A N 1
ATOM 1365 C CA . LEU A 1 174 ? 16.927 2.353 -9.025 1.00 80.50 174 LEU A CA 1
ATOM 1366 C C . LEU A 1 174 ? 16.862 0.850 -8.714 1.00 80.50 174 LEU A C 1
ATOM 1368 O O . LEU A 1 174 ? 16.451 0.482 -7.617 1.00 80.50 174 LEU A O 1
ATOM 1372 N N . ALA A 1 175 ? 17.370 -0.001 -9.610 1.00 82.25 175 ALA A N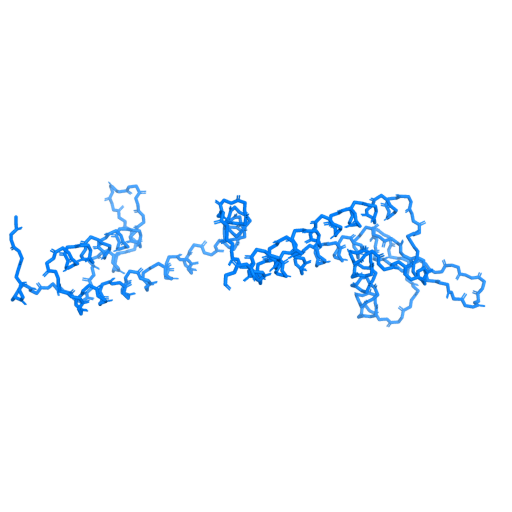 1
ATOM 1373 C CA . ALA A 1 175 ? 17.415 -1.452 -9.407 1.00 82.25 175 ALA A CA 1
ATOM 1374 C C . ALA A 1 175 ? 18.251 -1.857 -8.186 1.00 82.25 175 ALA A C 1
ATOM 1376 O O . ALA A 1 175 ? 17.914 -2.800 -7.467 1.00 82.25 175 ALA A O 1
ATOM 1377 N N . THR A 1 176 ? 19.321 -1.114 -7.902 1.00 85.31 176 THR A N 1
ATOM 1378 C CA . THR A 1 176 ? 20.144 -1.329 -6.703 1.00 85.31 176 THR A CA 1
ATOM 1379 C C . THR A 1 176 ? 19.356 -1.021 -5.426 1.00 85.31 176 THR A C 1
ATOM 1381 O O . THR A 1 176 ? 19.392 -1.794 -4.472 1.00 85.31 176 THR A O 1
ATOM 1384 N N . VAL A 1 177 ? 18.605 0.084 -5.401 1.00 85.88 177 VAL A N 1
ATOM 1385 C CA . VAL A 1 177 ? 17.772 0.442 -4.242 1.00 85.88 177 VAL A CA 1
ATOM 1386 C C . VAL A 1 177 ? 16.612 -0.541 -4.079 1.00 85.88 177 VAL A C 1
ATOM 1388 O O . VAL A 1 177 ? 16.333 -0.973 -2.962 1.00 85.88 177 VAL A O 1
ATOM 1391 N N . GLU A 1 178 ? 15.956 -0.924 -5.173 1.00 85.25 178 GLU A N 1
ATOM 1392 C CA . GLU A 1 178 ? 14.844 -1.877 -5.158 1.00 85.25 178 GLU A CA 1
ATOM 1393 C C . GLU A 1 178 ? 15.273 -3.254 -4.647 1.00 85.25 178 GLU A C 1
ATOM 1395 O O . GLU A 1 178 ? 14.623 -3.800 -3.757 1.00 85.25 178 GLU A O 1
ATOM 1400 N N . SER A 1 179 ? 16.384 -3.794 -5.153 1.00 87.94 179 SER A N 1
ATOM 1401 C CA . SER A 1 179 ? 16.920 -5.084 -4.700 1.00 87.94 179 SER A CA 1
ATOM 1402 C C . SER A 1 179 ? 17.332 -5.056 -3.224 1.00 87.94 179 SER A C 1
ATOM 1404 O O . SER A 1 179 ? 17.055 -6.006 -2.490 1.00 87.94 179 SER A O 1
ATOM 1406 N N . PHE A 1 180 ? 17.910 -3.949 -2.743 1.00 88.75 180 PHE A N 1
ATOM 1407 C CA . PHE A 1 180 ? 18.208 -3.764 -1.320 1.00 88.75 180 PHE A CA 1
ATOM 1408 C C . PHE A 1 180 ? 16.937 -3.749 -0.453 1.00 88.75 180 PHE A C 1
ATOM 1410 O O . PHE A 1 180 ? 16.881 -4.415 0.585 1.00 88.75 180 PHE A O 1
ATOM 1417 N N . LEU A 1 181 ? 15.893 -3.033 -0.887 1.00 84.81 181 LEU A N 1
ATOM 1418 C CA . LEU A 1 181 ? 14.604 -2.998 -0.188 1.00 84.81 181 LEU A CA 1
ATOM 1419 C C . LEU A 1 181 ? 13.920 -4.373 -0.187 1.00 84.81 181 LEU A C 1
ATOM 1421 O O . LEU A 1 181 ? 13.373 -4.793 0.834 1.00 84.81 181 LEU A O 1
ATOM 1425 N N . GLY A 1 182 ? 13.971 -5.077 -1.320 1.00 84.88 182 GLY A N 1
ATOM 1426 C CA . GLY A 1 182 ? 13.436 -6.425 -1.486 1.00 84.88 182 GLY A CA 1
ATOM 1427 C C . GLY A 1 182 ? 14.096 -7.428 -0.543 1.00 84.88 182 GLY A C 1
ATOM 1428 O O . GLY A 1 182 ? 13.401 -8.179 0.144 1.00 84.88 182 GLY A O 1
ATOM 1429 N N . ALA A 1 183 ? 15.424 -7.368 -0.408 1.00 87.44 183 ALA A N 1
ATOM 1430 C CA . ALA A 1 183 ? 16.168 -8.187 0.546 1.00 87.44 183 ALA A CA 1
ATOM 1431 C C . ALA A 1 183 ? 15.750 -7.918 2.004 1.00 87.44 183 ALA A C 1
ATOM 1433 O O . ALA A 1 183 ? 15.521 -8.861 2.766 1.00 87.44 183 ALA A O 1
ATOM 1434 N N . LEU A 1 184 ? 15.588 -6.645 2.389 1.00 86.00 184 LEU A N 1
ATOM 1435 C CA . LEU A 1 184 ? 15.138 -6.267 3.734 1.00 86.00 184 LEU A CA 1
ATOM 1436 C C . LEU A 1 184 ? 13.716 -6.784 4.010 1.00 86.00 184 LEU A C 1
ATOM 1438 O O . LEU A 1 184 ? 13.457 -7.353 5.072 1.00 86.00 184 LEU A O 1
ATOM 1442 N N . LEU A 1 185 ? 12.807 -6.654 3.041 1.00 82.12 185 LEU A N 1
ATOM 1443 C CA . LEU A 1 185 ? 11.427 -7.130 3.162 1.00 82.12 185 LEU A CA 1
ATOM 1444 C C . LEU A 1 185 ? 11.330 -8.657 3.218 1.00 82.12 185 LEU A C 1
ATOM 1446 O O . LEU A 1 185 ? 10.552 -9.178 4.015 1.00 82.12 185 LEU A O 1
ATOM 1450 N N . MET A 1 186 ? 12.136 -9.381 2.440 1.00 84.12 186 MET A N 1
ATOM 1451 C CA . MET A 1 186 ? 12.221 -10.841 2.536 1.00 84.12 186 MET A CA 1
ATOM 1452 C C . MET A 1 186 ? 12.770 -11.287 3.895 1.00 84.12 186 MET A C 1
ATOM 1454 O O . MET A 1 186 ? 12.207 -12.188 4.515 1.00 84.12 186 MET A O 1
ATOM 1458 N N . ALA A 1 187 ? 13.811 -10.625 4.411 1.00 85.75 187 ALA A N 1
ATOM 1459 C CA . ALA A 1 187 ? 14.332 -10.903 5.749 1.00 85.75 187 ALA A CA 1
ATOM 1460 C C . ALA A 1 187 ? 13.270 -10.658 6.835 1.00 85.75 187 ALA A C 1
ATOM 1462 O O . ALA A 1 187 ? 13.096 -11.478 7.740 1.00 85.75 187 ALA A O 1
ATOM 1463 N N . TYR A 1 188 ? 12.507 -9.570 6.713 1.00 83.31 188 TYR A N 1
ATOM 1464 C CA . TYR A 1 188 ? 11.394 -9.276 7.611 1.00 83.31 188 TYR A CA 1
ATOM 1465 C C . TYR A 1 188 ? 10.270 -10.318 7.504 1.00 83.31 188 TYR A C 1
ATOM 1467 O O . TYR A 1 188 ? 9.754 -10.767 8.527 1.00 83.31 188 TYR A O 1
ATOM 1475 N N . LEU A 1 189 ? 9.924 -10.763 6.291 1.00 81.19 189 LEU A N 1
ATOM 1476 C CA . LEU A 1 189 ? 8.936 -11.821 6.066 1.00 81.19 189 LEU A CA 1
ATOM 1477 C C . LEU A 1 189 ? 9.341 -13.114 6.784 1.00 81.19 189 LEU A C 1
ATOM 1479 O O . LEU A 1 189 ? 8.537 -13.690 7.517 1.00 81.19 189 LEU A O 1
ATOM 1483 N N . VAL A 1 190 ? 10.594 -13.544 6.616 1.00 84.06 190 VAL A N 1
ATOM 1484 C CA . VAL A 1 190 ? 11.136 -14.740 7.278 1.00 84.06 190 VAL A CA 1
ATOM 1485 C C . VAL A 1 190 ? 11.117 -14.578 8.798 1.00 84.06 190 VAL A C 1
ATOM 1487 O O . VAL A 1 190 ? 10.683 -15.491 9.500 1.00 84.06 190 VAL A O 1
ATOM 1490 N N . PHE A 1 191 ? 11.512 -13.413 9.320 1.00 82.94 191 PHE A N 1
ATOM 1491 C CA . PHE A 1 191 ? 11.461 -13.118 10.754 1.00 82.94 191 PHE A CA 1
ATOM 1492 C C . PHE A 1 191 ? 10.037 -13.224 11.323 1.00 82.94 191 PHE A C 1
ATOM 1494 O O . PHE A 1 191 ? 9.823 -13.853 12.362 1.00 82.94 191 PHE A O 1
ATOM 1501 N N . VAL A 1 192 ? 9.047 -12.650 10.634 1.00 77.44 192 VAL A N 1
ATOM 1502 C CA . VAL A 1 192 ? 7.637 -12.706 11.050 1.00 77.44 192 VAL A CA 1
ATOM 1503 C C . VAL A 1 192 ? 7.100 -14.139 11.003 1.00 77.44 192 VAL A C 1
ATOM 1505 O O . VAL A 1 1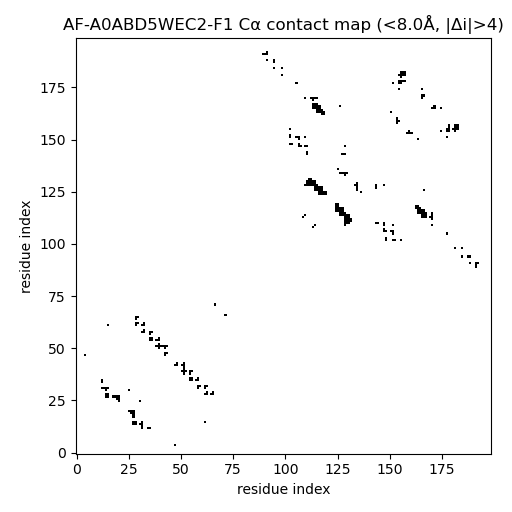92 ? 6.407 -14.559 11.930 1.00 77.44 192 VAL A O 1
ATOM 1508 N N . LEU A 1 193 ? 7.435 -14.912 9.966 1.00 79.69 193 LEU A N 1
ATOM 1509 C CA . LEU A 1 193 ? 7.033 -16.318 9.861 1.00 79.69 193 LEU A CA 1
ATOM 1510 C C . LEU A 1 193 ? 7.670 -17.182 10.956 1.00 79.69 193 LEU A C 1
ATOM 1512 O O . LEU A 1 193 ? 6.963 -17.963 11.590 1.00 79.69 193 LEU A O 1
ATOM 1516 N N . GLY A 1 194 ? 8.963 -16.996 11.236 1.00 79.88 194 GLY A N 1
ATOM 1517 C CA . GLY A 1 194 ? 9.670 -17.725 12.293 1.00 79.88 194 GLY A CA 1
ATOM 1518 C C . GLY A 1 194 ? 9.122 -17.442 13.695 1.00 79.88 194 GLY A C 1
ATOM 1519 O O . GLY A 1 194 ? 9.064 -18.337 14.536 1.00 79.88 194 GLY A O 1
ATOM 1520 N N . ARG A 1 195 ? 8.634 -16.222 13.949 1.00 76.00 195 ARG A N 1
ATOM 1521 C CA . ARG A 1 195 ? 7.935 -15.902 15.205 1.00 76.00 195 ARG A CA 1
ATOM 1522 C C . ARG A 1 195 ? 6.601 -16.635 15.354 1.00 76.00 195 ARG A C 1
ATOM 1524 O O . ARG A 1 195 ? 6.208 -16.923 16.479 1.00 76.00 195 ARG A O 1
ATOM 1531 N N . ARG A 1 196 ? 5.915 -16.942 14.249 1.00 66.12 196 ARG A N 1
ATOM 1532 C CA . ARG A 1 196 ? 4.602 -17.605 14.260 1.00 66.12 196 ARG A CA 1
ATOM 1533 C C . ARG A 1 196 ? 4.690 -19.107 14.539 1.00 66.12 196 ARG A C 1
ATOM 1535 O O . ARG A 1 196 ? 3.732 -19.668 15.046 1.00 66.12 196 ARG A O 1
ATOM 1542 N N . THR A 1 197 ? 5.809 -19.754 14.214 1.00 66.94 197 THR A N 1
ATOM 1543 C CA . THR A 1 197 ? 6.011 -21.199 14.436 1.00 66.94 197 THR A CA 1
ATOM 1544 C C . THR A 1 197 ? 6.473 -21.555 15.850 1.00 66.94 197 THR A C 1
ATOM 1546 O O . THR A 1 197 ? 6.515 -22.731 16.185 1.00 66.94 197 THR A O 1
ATOM 1549 N N . ASN A 1 198 ? 6.827 -20.561 16.672 1.00 58.72 198 ASN A N 1
ATOM 1550 C CA . ASN A 1 198 ? 7.242 -20.749 18.068 1.00 58.72 198 ASN A CA 1
ATOM 1551 C C . ASN A 1 198 ? 6.072 -20.687 19.077 1.00 58.72 198 ASN A C 1
ATOM 1553 O O . ASN A 1 198 ? 6.314 -20.461 20.262 1.00 58.72 198 ASN A O 1
ATOM 1557 N N . TRP A 1 199 ? 4.831 -20.894 18.623 1.00 47.25 199 TRP A N 1
ATOM 1558 C CA . TRP A 1 199 ? 3.628 -20.982 19.458 1.00 47.25 199 TRP A CA 1
ATOM 1559 C C . TRP A 1 199 ? 2.760 -22.167 19.045 1.00 47.25 199 TRP A C 1
ATOM 1561 O O . TRP A 1 199 ? 2.533 -22.324 17.823 1.00 47.25 199 TRP A O 1
#

Sequence (199 aa):
MRIDSDTEFGDSCVYEDLDELDDWDATPTEAAVWTYRRLQDLHEKYALTERARHYHVKKKESQKRHNREEGNYLQYAIHAVNGVASEHGESPWRVVGVSTVVIAIWSVLYLLLGKIRVPTDTSGTDAIGLGLFPSLSLPSPVAEIATSVYFSVVTFTTLGYGDLQPATGFAQALATVESFLGALLMAYLVFVLGRRTNW

Nearest PDB structures (foldseek):
  8zyo-assembly1_B  TM=8.369E-01  e=4.030E-02  Homo sapiens
  8vt9-assembly1_A  TM=8.152E-01  e=5.038E-02  Spirochaeta thermophila
  7t4x-assembly1_B  TM=4.606E-01  e=9.997E-03  Arabidopsis thaliana
  8wfz-assembly1_A  TM=4.129E-01  e=1.182E-02  Arabidopsis thaliana
  8zyq-assembly1_A  TM=4.427E-01  e=2.308E-02  Homo sapiens